Protein 4V2A (pdb70)

Nearest PDB structures (foldseek):
  4v2a-assembly1_A  TM=1.004E+00  e=6.389E-50  Homo sapiens
  7za1-assembly1_F  TM=8.774E-01  e=2.361E-34  Rattus norvegicus
  6ool-assembly1_A  TM=8.168E-01  e=3.160E-31  Mus musculus
  8edi-assembly1_B  TM=8.646E-01  e=3.063E-20  Caenorhabditis elegans
  4v2b-assembly2_B  TM=9.878E-01  e=5.218E-14  Homo sapiens

Structure (mmCIF, N/CA/C/O backbone):
data_4V2A
#
_entry.id   4V2A
#
_cell.length_a   25.830
_cell.length_b   87.770
_cell.length_c   133.820
_cell.angle_alpha   90.00
_cell.angle_beta   90.00
_cell.angle_gamma   90.00
#
_symmetry.space_group_name_H-M   'P 21 21 21'
#
loop_
_entity.id
_entity.type
_entity.pdbx_description
1 polymer 'NETRIN RECEPTOR UNC5A'
2 non-polymer 2-acetamido-2-deoxy-beta-D-glucopyranose
3 water water
#
loop_
_atom_site.group_PDB
_atom_site.id
_atom_site.type_symbol
_atom_site.label_atom_id
_atom_site.label_alt_id
_atom_site.label_comp_id
_atom_site.label_asym_id
_atom_site.label_entity_id
_atom_site.label_seq_id
_atom_site.pdbx_PDB_ins_code
_atom_site.Cartn_x
_atom_site.Cartn_y
_atom_site.Cartn_z
_atom_site.occupancy
_atom_site.B_iso_or_equiv
_atom_site.auth_seq_id
_atom_site.auth_comp_id
_atom_site.auth_asym_id
_atom_site.auth_atom_id
_atom_site.pdbx_PDB_model_num
ATOM 1 N N . LEU A 1 43 ? -8.014 -13.025 -60.064 1.00 113.41 43 LEU A N 1
ATOM 2 C CA . LEU A 1 43 ? -7.665 -12.583 -58.716 1.00 110.79 43 LEU A CA 1
ATOM 3 C C . LEU A 1 43 ? -6.526 -13.422 -58.113 1.00 111.91 43 LEU A C 1
ATOM 4 O O . LEU A 1 43 ? -6.548 -14.649 -58.245 1.00 112.06 43 LEU A O 1
ATOM 9 N N . PRO A 1 44 ? -5.523 -12.791 -57.452 1.00 105.72 44 PRO A N 1
ATOM 10 C CA . PRO A 1 44 ? -4.412 -13.574 -56.882 1.00 103.32 44 PRO A CA 1
ATOM 11 C C . PRO A 1 44 ? -4.771 -14.323 -55.603 1.00 106.16 44 PRO A C 1
ATOM 12 O O . PRO A 1 44 ? -5.576 -13.841 -54.804 1.00 105.88 44 PRO A O 1
ATOM 16 N N . HIS A 1 45 ? -4.154 -15.503 -55.412 1.00 101.86 45 HIS A N 1
ATOM 17 C CA . HIS A 1 45 ? -4.346 -16.363 -54.243 1.00 100.88 45 HIS A CA 1
ATOM 18 C C . HIS A 1 45 ? -3.015 -16.536 -53.506 1.00 101.91 45 HIS A C 1
ATOM 19 O O . HIS A 1 45 ? -2.003 -16.863 -54.133 1.00 101.03 45 HIS A O 1
ATOM 26 N N . PHE A 1 46 ? -3.018 -16.302 -52.181 1.00 96.71 46 PHE A N 1
ATOM 27 C CA . PHE A 1 46 ? -1.823 -16.407 -51.343 1.00 94.17 46 PHE A CA 1
ATOM 28 C C . PHE A 1 46 ? -1.433 -17.849 -51.028 1.00 97.59 46 PHE A C 1
ATOM 29 O O . PHE A 1 46 ? -2.274 -18.635 -50.584 1.00 97.96 46 PHE A O 1
ATOM 37 N N . LEU A 1 47 ? -0.149 -18.185 -51.253 1.00 93.11 47 LEU A N 1
ATOM 38 C CA . LEU A 1 47 ? 0.419 -19.505 -50.969 1.00 92.73 47 LEU A CA 1
ATOM 39 C C . LEU A 1 47 ? 0.968 -19.503 -49.540 1.00 94.51 47 LEU A C 1
ATOM 40 O O . LEU A 1 47 ? 0.601 -20.366 -48.740 1.00 94.11 47 LEU A O 1
ATOM 45 N N . VAL A 1 48 ? 1.838 -18.518 -49.225 1.00 89.41 48 VAL A N 1
ATOM 46 C CA . VAL A 1 48 ? 2.451 -18.327 -47.909 1.00 87.42 48 VAL A CA 1
ATOM 47 C C . VAL A 1 48 ? 1.989 -16.964 -47.372 1.00 90.35 48 VAL A C 1
ATOM 48 O O . VAL A 1 48 ? 2.259 -15.931 -47.990 1.00 89.91 48 VAL A O 1
ATOM 52 N N . GLU A 1 49 ? 1.267 -16.976 -46.240 1.00 86.32 49 GLU A N 1
ATOM 53 C CA . GLU A 1 49 ? 0.744 -15.772 -45.590 1.00 85.61 49 GLU A CA 1
ATOM 54 C C . GLU A 1 49 ? 1.627 -15.354 -44.404 1.00 87.49 49 GLU A C 1
ATOM 55 O O . GLU A 1 49 ? 2.152 -16.237 -43.718 1.00 86.32 49 GLU A O 1
ATOM 61 N N . PRO A 1 50 ? 1.801 -14.033 -44.128 1.00 83.38 50 PRO A N 1
ATOM 62 C CA . PRO A 1 50 ? 2.644 -13.633 -42.985 1.00 81.77 50 PRO A CA 1
ATOM 63 C C . PRO A 1 50 ? 2.044 -14.023 -41.633 1.00 84.81 50 PRO A C 1
ATOM 64 O O . PRO A 1 50 ? 0.869 -13.757 -41.371 1.00 84.98 50 PRO A O 1
ATOM 68 N N . GLU A 1 51 ? 2.850 -14.700 -40.799 1.00 80.22 51 GLU A N 1
ATOM 69 C CA . GLU A 1 51 ? 2.455 -15.192 -39.475 1.00 79.44 51 GLU A CA 1
ATOM 70 C C . GLU A 1 51 ? 2.880 -14.241 -38.352 1.00 82.14 51 GLU A C 1
ATOM 71 O O . GLU A 1 51 ? 3.750 -13.392 -38.560 1.00 81.41 51 GLU A O 1
ATOM 77 N N . ASP A 1 52 ? 2.263 -14.394 -37.160 1.00 78.25 52 ASP A N 1
ATOM 78 C CA . ASP A 1 52 ? 2.559 -13.590 -35.972 1.00 77.42 52 ASP A CA 1
ATOM 79 C C . ASP A 1 52 ? 3.932 -13.970 -35.413 1.00 80.13 52 ASP A C 1
ATOM 80 O O . ASP A 1 52 ? 4.140 -15.113 -34.996 1.00 79.31 52 ASP A O 1
ATOM 85 N N . VAL A 1 53 ? 4.875 -13.015 -35.448 1.00 76.38 53 VAL A N 1
ATOM 86 C CA . VAL A 1 53 ? 6.260 -13.196 -34.998 1.00 75.58 53 VAL A CA 1
ATOM 87 C C . VAL A 1 53 ? 6.610 -12.370 -33.757 1.00 78.99 53 VAL A C 1
ATOM 88 O O . VAL A 1 53 ? 6.046 -11.293 -33.552 1.00 78.87 53 VAL A O 1
ATOM 92 N N . TYR A 1 54 ? 7.543 -12.885 -32.931 1.00 75.13 54 TYR A N 1
ATOM 93 C CA . TYR A 1 54 ? 7.993 -12.247 -31.691 1.00 74.90 54 TYR A CA 1
ATOM 94 C C . TYR A 1 54 ? 9.478 -11.880 -31.729 1.00 79.28 54 TYR A C 1
ATOM 95 O O . TYR A 1 54 ? 10.273 -12.591 -32.347 1.00 78.83 54 TYR A O 1
ATOM 104 N N . ILE A 1 55 ? 9.847 -10.774 -31.053 1.00 76.52 55 ILE A N 1
ATOM 105 C CA . ILE A 1 55 ? 11.225 -10.273 -30.985 1.00 77.03 55 ILE A CA 1
ATOM 106 C C . ILE A 1 55 ? 12.000 -10.915 -29.821 1.00 81.28 55 ILE A C 1
ATOM 107 O O . ILE A 1 55 ? 11.723 -10.624 -28.654 1.00 80.89 55 ILE A O 1
ATOM 112 N N . VAL A 1 56 ? 12.953 -11.785 -30.096 1.00 78.27 56 VAL A N 1
ATOM 113 C CA . VAL A 1 56 ? 13.672 -12.377 -28.985 1.00 78.35 56 VAL A CA 1
ATOM 114 C C . VAL A 1 56 ? 14.966 -11.614 -28.812 1.00 83.66 56 VAL A C 1
ATOM 115 O O . VAL A 1 56 ? 15.749 -11.488 -29.749 1.00 83.87 56 VAL A O 1
ATOM 119 N N . LYS A 1 57 ? 15.184 -11.094 -27.610 1.00 80.89 57 LYS A N 1
ATOM 120 C CA . LYS A 1 57 ? 16.280 -10.172 -27.394 1.00 82.08 57 LYS A CA 1
ATOM 121 C C . LYS A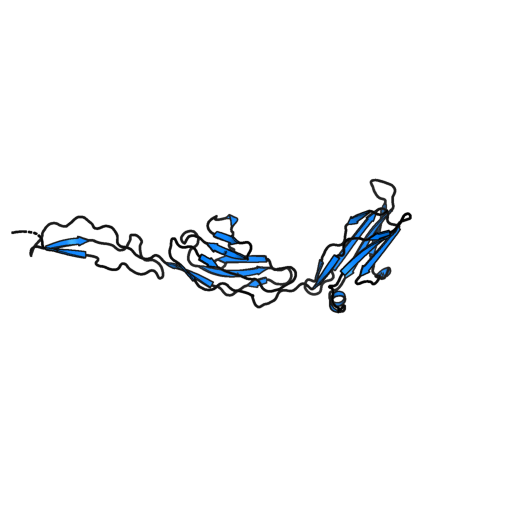 1 57 ? 16.011 -8.993 -28.316 1.00 86.25 57 LYS A C 1
ATOM 122 O O . LYS A 1 57 ? 14.920 -8.430 -28.305 1.00 85.26 57 LYS A O 1
ATOM 128 N N . ASN A 1 58 ? 16.999 -8.627 -29.119 1.00 83.84 58 ASN A N 1
ATOM 129 C CA . ASN A 1 58 ? 16.817 -7.594 -30.122 1.00 84.06 58 ASN A CA 1
ATOM 130 C C . ASN A 1 58 ? 17.302 -8.132 -31.454 1.00 87.69 58 ASN A C 1
ATOM 131 O O . ASN A 1 58 ? 18.331 -7.719 -31.972 1.00 88.46 58 ASN A O 1
ATOM 136 N N . LYS A 1 59 ? 16.533 -9.068 -31.994 1.00 82.83 59 LYS A N 1
ATOM 137 C CA . LYS A 1 59 ? 16.859 -9.728 -33.244 1.00 82.66 59 LYS A CA 1
ATOM 138 C C . LYS A 1 59 ? 15.719 -9.538 -34.233 1.00 85.31 59 LYS A C 1
ATOM 139 O O . LYS A 1 59 ? 14.552 -9.637 -33.874 1.00 84.11 59 LYS A O 1
ATOM 145 N N . PRO A 1 60 ? 16.066 -9.265 -35.482 1.00 81.90 60 PRO A N 1
ATOM 146 C CA . PRO A 1 60 ? 15.076 -8.975 -36.517 1.00 81.12 60 PRO A CA 1
ATOM 147 C C . PRO A 1 60 ? 14.194 -10.167 -36.864 1.00 83.45 60 PRO A C 1
ATOM 148 O O . PRO A 1 60 ? 14.615 -11.309 -36.744 1.00 82.97 60 PRO A O 1
ATOM 152 N N . VAL A 1 61 ? 12.963 -9.879 -37.269 1.00 79.12 61 VAL A N 1
ATOM 153 C CA . VAL A 1 61 ? 12.009 -10.903 -37.717 1.00 78.12 61 VAL A CA 1
ATOM 154 C C . VAL A 1 61 ? 11.755 -10.855 -39.226 1.00 81.68 61 VAL A C 1
ATOM 155 O O . VAL A 1 61 ? 11.709 -9.771 -39.809 1.00 81.66 61 VAL A O 1
ATOM 159 N N . LEU A 1 62 ? 11.576 -12.033 -39.847 1.00 77.78 62 LEU A N 1
ATOM 160 C CA . LEU A 1 62 ? 11.319 -12.169 -41.280 1.00 77.93 62 LEU A CA 1
ATOM 161 C C . LEU A 1 62 ? 9.854 -12.543 -41.536 1.00 81.21 62 LEU A C 1
ATOM 162 O O . LEU A 1 62 ? 9.340 -13.480 -40.919 1.00 80.40 62 LEU A O 1
ATOM 167 N N . LEU A 1 63 ? 9.189 -11.801 -42.442 1.00 77.86 63 LEU A N 1
ATOM 168 C CA . LEU A 1 63 ? 7.790 -12.024 -42.815 1.00 77.75 63 LEU A CA 1
ATOM 169 C C . LEU A 1 63 ? 7.698 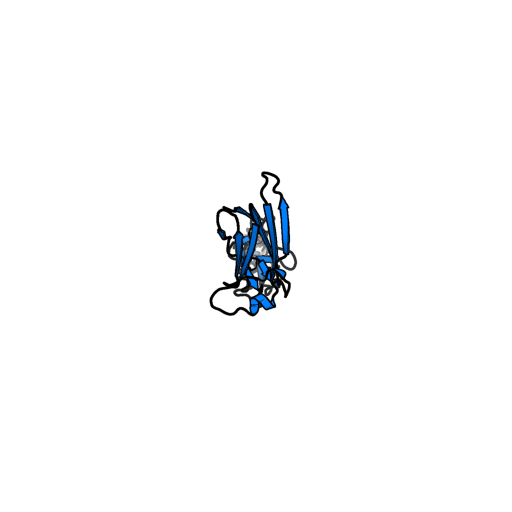-12.445 -44.285 1.00 81.81 63 LEU A C 1
ATOM 170 O O . LEU A 1 63 ? 7.838 -11.610 -45.182 1.00 81.89 63 LEU A O 1
ATOM 175 N N . VAL A 1 64 ? 7.490 -13.751 -44.522 1.00 78.20 64 VAL A N 1
ATOM 176 C CA . VAL A 1 64 ? 7.402 -14.340 -45.863 1.00 78.74 64 VAL A CA 1
ATOM 177 C C . VAL A 1 64 ? 5.984 -14.181 -46.434 1.00 82.70 64 VAL A C 1
ATOM 178 O O . VAL A 1 64 ? 5.004 -14.485 -45.751 1.00 82.12 64 VAL A O 1
ATOM 182 N N . CYS A 1 65 ? 5.892 -13.699 -47.688 1.00 79.76 65 CYS A N 1
ATOM 183 C CA . CYS A 1 65 ? 4.640 -13.492 -48.415 1.00 80.43 65 CYS A CA 1
ATOM 184 C C . CYS A 1 65 ? 4.772 -14.020 -49.847 1.00 85.14 65 CYS A C 1
ATOM 185 O O . CYS A 1 65 ? 5.690 -13.621 -50.566 1.00 84.79 65 CYS A O 1
ATOM 188 N N . LYS A 1 66 ? 3.858 -14.921 -50.253 1.00 82.51 66 LYS A N 1
ATOM 189 C CA . LYS A 1 66 ? 3.847 -15.529 -51.587 1.00 83.59 66 LYS A CA 1
ATOM 190 C C . LYS A 1 66 ? 2.426 -15.559 -52.158 1.00 88.56 66 LYS A C 1
ATOM 191 O O . LYS A 1 66 ? 1.489 -15.917 -51.443 1.00 88.20 66 LYS A O 1
ATOM 197 N N . ALA A 1 67 ? 2.271 -15.175 -53.443 1.00 86.21 67 ALA A N 1
ATOM 198 C CA . ALA A 1 67 ? 0.980 -15.138 -54.141 1.00 87.72 67 ALA A CA 1
ATOM 199 C C . ALA A 1 67 ? 1.099 -15.512 -55.623 1.00 93.00 67 ALA A C 1
ATOM 200 O O . ALA A 1 67 ? 2.117 -15.216 -56.252 1.00 92.20 67 ALA A O 1
ATOM 202 N N . VAL A 1 68 ? 0.046 -16.152 -56.176 1.00 91.39 68 VAL A N 1
ATOM 203 C CA . VAL A 1 68 ? -0.015 -16.581 -57.579 1.00 93.08 68 VAL A CA 1
ATOM 204 C C . VAL A 1 68 ? -1.423 -16.362 -58.205 1.00 99.00 68 VAL A C 1
ATOM 205 O O . VAL A 1 68 ? -2.405 -16.887 -57.674 1.00 99.34 68 VAL A O 1
ATOM 209 N N . PRO A 1 69 ? -1.561 -15.583 -59.310 1.00 96.62 69 PRO A N 1
ATOM 210 C CA . PRO A 1 69 ? -0.516 -14.868 -60.064 1.00 95.77 69 PRO A CA 1
ATOM 211 C C . PRO A 1 69 ? -0.185 -13.482 -59.508 1.00 97.77 69 PRO A C 1
ATOM 212 O O . PRO A 1 69 ? -1.087 -12.736 -59.123 1.00 97.66 69 PRO A O 1
ATOM 216 N N . ALA A 1 70 ? 1.115 -13.139 -59.466 1.00 92.63 70 ALA A N 1
ATOM 217 C CA . ALA A 1 70 ? 1.576 -11.849 -58.950 1.00 90.91 70 ALA A CA 1
ATOM 218 C C . ALA A 1 70 ? 2.567 -11.151 -59.881 1.00 94.42 70 ALA A C 1
ATOM 219 O O . ALA A 1 70 ? 3.557 -11.754 -60.302 1.00 93.79 70 ALA A O 1
ATOM 221 N N . THR A 1 71 ? 2.283 -9.877 -60.202 1.00 91.09 71 THR A N 1
ATOM 222 C CA . THR A 1 71 ? 3.120 -9.022 -61.052 1.00 90.87 71 THR A CA 1
ATOM 223 C C . THR A 1 71 ? 3.888 -8.019 -60.187 1.00 92.81 71 THR A C 1
ATOM 224 O O . THR A 1 71 ? 5.044 -7.711 -60.481 1.00 91.83 71 THR A O 1
ATOM 228 N N . GLN A 1 72 ? 3.236 -7.519 -59.118 1.00 88.54 72 GLN A N 1
ATOM 229 C CA . GLN A 1 72 ? 3.791 -6.575 -58.146 1.00 86.93 72 GLN A CA 1
ATOM 230 C C . GLN A 1 72 ? 3.347 -6.960 -56.734 1.00 89.21 72 GLN A C 1
ATOM 231 O O . GLN A 1 72 ? 2.173 -7.273 -56.523 1.00 89.40 72 GLN A O 1
ATOM 237 N N . ILE A 1 73 ? 4.286 -6.953 -55.775 1.00 83.95 73 ILE A N 1
ATOM 238 C CA . ILE A 1 73 ? 4.007 -7.300 -54.380 1.00 82.63 73 ILE A CA 1
ATOM 239 C C . ILE A 1 73 ? 4.646 -6.307 -53.397 1.00 84.99 73 ILE A C 1
ATOM 240 O O . ILE A 1 73 ? 5.835 -6.003 -53.510 1.00 84.01 73 ILE A O 1
ATOM 245 N N . PHE A 1 74 ? 3.833 -5.770 -52.469 1.00 81.21 74 PHE A N 1
ATOM 246 C CA . PHE A 1 74 ? 4.272 -4.789 -51.476 1.00 80.28 74 PHE A CA 1
ATOM 247 C C . PHE A 1 74 ? 3.689 -5.047 -50.088 1.00 82.96 74 PHE A C 1
ATOM 248 O O . PHE A 1 74 ? 2.571 -5.553 -49.967 1.00 82.95 74 PHE A O 1
ATOM 256 N N . PHE A 1 75 ? 4.451 -4.674 -49.043 1.00 78.24 75 PHE A N 1
ATOM 257 C CA . PHE A 1 75 ? 4.053 -4.798 -47.641 1.00 77.25 75 PHE A CA 1
ATOM 258 C C . PHE A 1 75 ? 3.548 -3.455 -47.116 1.00 81.70 75 PHE A C 1
ATOM 259 O O . PHE A 1 75 ? 4.108 -2.409 -47.454 1.00 81.70 75 PHE A O 1
ATOM 267 N N . LYS A 1 76 ? 2.490 -3.490 -46.291 1.00 78.50 76 LYS A N 1
ATOM 268 C CA . LYS A 1 76 ? 1.886 -2.306 -45.683 1.00 79.25 76 LYS A CA 1
ATOM 269 C C . LYS A 1 76 ? 1.946 -2.441 -44.157 1.00 82.41 76 LYS A C 1
ATOM 270 O O . LYS A 1 76 ? 1.201 -3.233 -43.573 1.00 81.62 76 LYS A O 1
ATOM 276 N N . CYS A 1 77 ? 2.865 -1.693 -43.524 1.00 78.93 77 CYS A N 1
ATOM 277 C CA . CYS A 1 77 ? 3.064 -1.717 -42.077 1.00 78.26 77 CYS A CA 1
ATOM 278 C C . CYS A 1 77 ? 2.517 -0.462 -41.401 1.00 82.99 77 CYS A C 1
ATOM 279 O O . CYS A 1 77 ? 2.985 0.646 -41.680 1.00 83.29 77 CYS A O 1
ATOM 282 N N . ASN A 1 78 ? 1.513 -0.652 -40.515 1.00 79.70 78 ASN A N 1
ATOM 283 C CA . ASN A 1 78 ? 0.819 0.386 -39.737 1.00 80.85 78 ASN A CA 1
ATOM 284 C C . ASN A 1 78 ? 0.225 1.523 -40.596 1.00 86.44 78 ASN A C 1
ATOM 285 O O . ASN A 1 78 ? 0.357 2.704 -40.262 1.00 87.17 78 ASN A O 1
ATOM 290 N N . GLY A 1 79 ? -0.425 1.135 -41.692 1.00 83.35 79 GLY A N 1
ATOM 291 C CA . GLY A 1 79 ? -1.060 2.049 -42.636 1.00 85.00 79 GLY A CA 1
ATOM 292 C C . GLY A 1 79 ? -0.101 2.791 -43.548 1.00 88.66 79 GLY A C 1
ATOM 293 O O . GLY A 1 79 ? -0.484 3.795 -44.154 1.00 89.98 79 GLY A O 1
ATOM 294 N N . GLU A 1 80 ? 1.151 2.302 -43.655 1.00 83.28 80 GLU A N 1
ATOM 295 C CA . GLU A 1 80 ? 2.196 2.899 -44.490 1.00 83.01 80 GLU A CA 1
ATOM 296 C C . GLU A 1 80 ? 2.928 1.849 -45.321 1.00 85.13 80 GLU A C 1
ATOM 297 O O . GLU A 1 80 ? 3.240 0.768 -44.816 1.00 83.14 80 GLU A O 1
ATOM 303 N N . TRP A 1 81 ? 3.203 2.175 -46.596 1.00 82.21 81 TRP A N 1
ATOM 304 C CA . TRP A 1 81 ? 3.896 1.290 -47.532 1.00 81.05 81 TRP A CA 1
ATOM 305 C C . TRP A 1 81 ? 5.395 1.222 -47.252 1.00 84.18 81 TRP A C 1
ATOM 306 O O . TRP A 1 81 ? 6.013 2.241 -46.935 1.00 84.27 81 TRP A O 1
ATOM 317 N N . VAL A 1 82 ? 5.973 0.016 -47.380 1.00 79.83 82 VAL A N 1
ATOM 318 C CA . VAL A 1 82 ? 7.402 -0.246 -47.178 1.00 79.03 82 VAL A CA 1
ATOM 319 C C . VAL A 1 82 ? 8.123 -0.024 -48.522 1.00 84.03 82 VAL A C 1
ATOM 320 O O . VAL A 1 82 ? 7.574 -0.366 -49.572 1.00 83.88 82 VAL A O 1
ATOM 324 N N . ARG A 1 83 ? 9.333 0.576 -48.482 1.00 81.41 83 ARG A N 1
ATOM 325 C CA . ARG A 1 83 ? 10.159 0.877 -49.660 1.00 82.09 83 ARG A CA 1
ATOM 326 C C . ARG A 1 83 ? 10.560 -0.381 -50.438 1.00 85.74 83 ARG A C 1
ATOM 327 O O . ARG A 1 83 ? 10.773 -1.435 -49.835 1.00 84.29 83 ARG A O 1
ATOM 335 N N . GLN A 1 84 ? 10.650 -0.256 -51.778 1.00 83.42 84 GLN A N 1
ATOM 336 C CA . GLN A 1 84 ? 10.989 -1.331 -52.720 1.00 83.29 84 GLN A CA 1
ATOM 337 C C . GLN A 1 84 ? 12.362 -1.972 -52.468 1.00 87.24 84 GLN A C 1
ATOM 338 O O . GLN A 1 84 ? 12.501 -3.184 -52.646 1.00 86.33 84 GLN A O 1
ATOM 344 N N . VAL A 1 85 ? 13.366 -1.164 -52.067 1.00 84.62 85 VAL A N 1
ATOM 345 C CA . VAL A 1 85 ? 14.738 -1.624 -51.797 1.00 84.60 85 VAL A CA 1
ATOM 346 C C . VAL A 1 85 ? 14.791 -2.559 -50.574 1.00 87.92 85 VAL A C 1
ATOM 347 O O . VAL A 1 85 ? 15.575 -3.512 -50.570 1.00 87.33 85 VAL A O 1
ATOM 351 N N . ASP A 1 86 ? 13.937 -2.302 -49.560 1.00 84.34 86 ASP A N 1
ATOM 352 C CA . ASP A 1 86 ? 13.837 -3.113 -48.341 1.00 83.41 86 ASP A CA 1
ATOM 353 C C . ASP A 1 86 ? 13.236 -4.498 -48.616 1.00 87.11 86 ASP A C 1
ATOM 354 O O . ASP A 1 86 ? 13.544 -5.451 -47.897 1.00 86.06 86 ASP A O 1
ATOM 359 N N . HIS A 1 87 ? 12.388 -4.604 -49.661 1.00 84.45 87 HIS A N 1
ATOM 360 C CA . HIS A 1 87 ? 11.738 -5.844 -50.087 1.00 84.21 87 HIS A CA 1
ATOM 361 C C . HIS A 1 87 ? 12.736 -6.788 -50.761 1.00 89.11 87 HIS A C 1
ATOM 362 O O . HIS A 1 87 ? 13.525 -6.352 -51.604 1.00 89.37 87 HIS A O 1
ATOM 369 N N . VAL A 1 88 ? 12.688 -8.082 -50.397 1.00 85.93 88 VAL A N 1
ATOM 370 C CA . VAL A 1 88 ? 13.549 -9.121 -50.972 1.00 86.56 88 VAL A CA 1
ATOM 371 C C . VAL A 1 88 ? 12.661 -10.011 -51.861 1.00 91.56 88 VAL A C 1
ATOM 372 O O . VAL A 1 88 ? 12.033 -10.956 -51.375 1.00 90.78 88 VAL A O 1
ATOM 376 N N . ILE A 1 89 ? 12.579 -9.661 -53.157 1.00 89.55 89 ILE A N 1
ATOM 377 C CA . ILE A 1 89 ? 11.751 -10.352 -54.153 1.00 90.36 89 ILE A CA 1
ATOM 378 C C . ILE A 1 89 ? 12.376 -11.631 -54.719 1.00 95.64 89 ILE A C 1
ATOM 379 O O . ILE A 1 89 ? 13.599 -11.729 -54.828 1.00 95.54 89 ILE A O 1
ATOM 384 N N . GLU A 1 90 ? 11.517 -12.606 -55.078 1.00 93.24 90 GLU A N 1
ATOM 385 C CA . GLU A 1 90 ? 11.887 -13.894 -55.670 1.00 94.31 90 GLU A CA 1
ATOM 386 C C . GLU A 1 90 ? 10.869 -14.248 -56.762 1.00 99.78 90 GLU A C 1
ATOM 387 O O . GLU A 1 90 ? 9.739 -14.637 -56.453 1.00 99.21 90 GLU A O 1
ATOM 393 N N . ARG A 1 91 ? 11.262 -14.071 -58.036 1.00 98.02 91 ARG A N 1
ATOM 394 C CA . ARG A 1 91 ? 10.403 -14.337 -59.194 1.00 99.39 91 ARG A CA 1
ATOM 395 C C . ARG A 1 91 ? 10.674 -15.712 -59.801 1.00 105.01 91 ARG A C 1
ATOM 396 O O . ARG A 1 91 ? 11.827 -16.046 -60.086 1.00 105.09 91 ARG A O 1
ATOM 404 N N . SER A 1 92 ? 9.605 -16.511 -59.983 1.00 102.69 92 SER A N 1
ATOM 405 C CA . SER A 1 92 ? 9.661 -17.864 -60.547 1.00 104.28 92 SER A CA 1
ATOM 406 C C . SER A 1 92 ? 8.345 -18.241 -61.243 1.00 109.73 92 SER A C 1
ATOM 407 O O . SER A 1 92 ? 7.292 -17.694 -60.908 1.00 108.79 92 SER A O 1
ATOM 410 N N . THR A 1 93 ? 8.414 -19.178 -62.208 1.00 108.40 93 THR A N 1
ATOM 411 C CA . THR A 1 93 ? 7.255 -19.665 -62.963 1.00 110.08 93 THR A CA 1
ATOM 412 C C . THR A 1 93 ? 6.583 -20.817 -62.199 1.00 114.34 93 THR A C 1
ATOM 413 O O . THR A 1 93 ? 7.274 -21.719 -61.718 1.00 113.88 93 THR A O 1
ATOM 417 N N . ASP A 1 94 ? 5.240 -20.774 -62.088 1.00 111.42 94 ASP A N 1
ATOM 418 C CA . ASP A 1 94 ? 4.434 -21.781 -61.390 1.00 111.78 94 ASP A CA 1
ATOM 419 C C . ASP A 1 94 ? 4.429 -23.124 -62.129 1.00 118.16 94 ASP A C 1
ATOM 420 O O . ASP A 1 94 ? 4.354 -23.154 -63.359 1.00 119.57 94 ASP A O 1
ATOM 425 N N . GLY A 1 95 ? 4.515 -24.209 -61.361 1.00 114.87 95 GLY A N 1
ATOM 426 C CA . GLY A 1 95 ? 4.548 -25.577 -61.868 1.00 117.10 95 GLY A CA 1
ATOM 427 C C . GLY A 1 95 ? 3.251 -26.084 -62.467 1.00 123.33 95 GLY A C 1
ATOM 428 O O . GLY A 1 95 ? 3.280 -26.815 -63.462 1.00 125.37 95 GLY A O 1
ATOM 429 N N . SER A 1 96 ? 2.105 -25.718 -61.858 1.00 119.34 96 SER A N 1
ATOM 430 C CA . SER A 1 96 ? 0.771 -26.138 -62.301 1.00 121.49 96 SER A CA 1
ATOM 431 C C . SER A 1 96 ? 0.345 -25.480 -63.620 1.00 126.86 96 SER A C 1
ATOM 432 O O . SER A 1 96 ? -0.069 -26.186 -64.542 1.00 129.25 96 SER A O 1
ATOM 435 N N . ASN A 1 97 ? 0.446 -24.137 -63.707 1.00 121.67 97 ASN A N 1
ATOM 436 C CA . ASN A 1 97 ? 0.079 -23.354 -64.892 1.00 122.71 97 ASN A CA 1
ATOM 437 C C . ASN A 1 97 ? 1.088 -22.233 -65.170 1.00 124.36 97 ASN A C 1
ATOM 438 O O . ASN A 1 97 ? 1.802 -21.807 -64.260 1.00 121.33 97 ASN A O 1
ATOM 443 N N . GLY A 1 98 ? 1.123 -21.765 -66.419 1.00 122.13 98 GLY A N 1
ATOM 444 C CA . GLY A 1 98 ? 2.013 -20.697 -66.863 1.00 120.54 98 GLY A CA 1
ATOM 445 C C . GLY A 1 98 ? 1.619 -19.330 -66.342 1.00 122.19 98 GLY A C 1
ATOM 446 O O . GLY A 1 98 ? 1.122 -18.495 -67.103 1.00 122.57 98 GLY A O 1
ATOM 447 N N . LEU A 1 99 ? 1.838 -19.100 -65.033 1.00 116.10 99 LEU A N 1
ATOM 448 C CA . LEU A 1 99 ? 1.518 -17.848 -64.339 1.00 114.00 99 LEU A CA 1
ATOM 449 C C . LEU A 1 99 ? 2.719 -17.358 -63.507 1.00 114.80 99 LEU A C 1
ATOM 450 O O . LEU A 1 99 ? 3.401 -18.189 -62.900 1.00 113.63 99 LEU A O 1
ATOM 455 N N . PRO A 1 100 ? 2.999 -16.031 -63.450 1.00 109.75 100 PRO A N 1
ATOM 456 C CA . PRO A 1 100 ? 4.150 -15.567 -62.654 1.00 107.20 100 PRO A CA 1
ATOM 457 C C . PRO A 1 100 ? 3.896 -15.587 -61.146 1.00 108.79 100 PRO A C 1
ATOM 458 O O . PRO A 1 100 ? 2.855 -15.115 -60.684 1.00 108.23 100 PRO A O 1
ATOM 462 N N . THR A 1 101 ? 4.849 -16.157 -60.387 1.00 103.79 101 THR A N 1
ATOM 463 C CA . THR A 1 101 ? 4.778 -16.272 -58.927 1.00 101.80 101 THR A CA 1
ATOM 464 C C . THR A 1 101 ? 5.862 -15.405 -58.278 1.00 103.24 101 THR A C 1
ATOM 465 O O . THR A 1 101 ? 7.014 -15.423 -58.722 1.00 102.85 101 THR A O 1
ATOM 469 N N . MET A 1 102 ? 5.488 -14.649 -57.229 1.00 97.91 102 MET A N 1
ATOM 470 C CA . MET A 1 102 ? 6.403 -13.767 -56.504 1.00 95.90 102 MET A CA 1
ATOM 471 C C . MET A 1 102 ? 6.442 -14.074 -55.010 1.00 97.64 102 MET A C 1
ATOM 472 O O . MET A 1 102 ? 5.392 -14.179 -54.372 1.00 97.06 102 MET A O 1
ATOM 477 N N . GLU A 1 103 ? 7.660 -14.214 -54.459 1.00 92.82 103 GLU A N 1
ATOM 478 C CA . GLU A 1 103 ? 7.898 -14.478 -53.040 1.00 91.12 103 GLU A CA 1
ATOM 479 C C . GLU A 1 103 ? 8.679 -13.301 -52.449 1.00 93.18 103 GLU A C 1
ATOM 480 O O . GLU A 1 103 ? 9.785 -13.003 -52.907 1.00 92.92 103 GLU A O 1
ATOM 486 N N . VAL A 1 104 ? 8.087 -12.616 -51.457 1.00 88.30 104 VAL A N 1
ATOM 487 C CA . VAL A 1 104 ? 8.700 -11.451 -50.819 1.00 87.07 104 VAL A CA 1
ATOM 488 C C . VAL A 1 104 ? 8.899 -11.615 -49.299 1.00 89.03 104 VAL A C 1
ATOM 489 O O . VAL A 1 104 ? 8.062 -12.221 -48.626 1.00 88.20 104 VAL A O 1
ATOM 493 N N . ARG A 1 105 ? 10.029 -11.100 -48.780 1.00 84.66 105 ARG A N 1
ATOM 494 C CA . ARG A 1 105 ? 10.388 -11.160 -47.361 1.00 83.34 105 ARG A CA 1
ATOM 495 C C . ARG A 1 105 ? 11.026 -9.862 -46.861 1.00 86.37 105 ARG A C 1
ATOM 496 O O . ARG A 1 105 ? 11.943 -9.340 -47.498 1.00 86.43 105 ARG A O 1
ATOM 504 N N . ILE A 1 106 ? 10.517 -9.335 -45.733 1.00 81.92 106 ILE A N 1
ATOM 505 C CA . ILE A 1 106 ? 11.002 -8.094 -45.114 1.00 81.53 106 ILE A CA 1
ATOM 506 C C . ILE A 1 106 ? 11.506 -8.306 -43.686 1.00 84.45 106 ILE A C 1
ATOM 507 O O . ILE A 1 106 ? 10.904 -9.067 -42.925 1.00 83.32 106 ILE A O 1
ATOM 512 N N . ASN A 1 107 ? 12.610 -7.626 -43.329 1.00 81.20 107 ASN A N 1
ATOM 513 C CA . ASN A 1 107 ? 13.215 -7.706 -42.000 1.00 80.62 107 ASN A CA 1
ATOM 514 C C . ASN A 1 107 ? 12.772 -6.539 -41.119 1.00 84.38 107 ASN A C 1
ATOM 515 O O . ASN A 1 107 ? 12.978 -5.377 -41.479 1.00 84.66 107 ASN A O 1
ATOM 520 N N . VAL A 1 108 ? 12.133 -6.857 -39.979 1.00 80.28 108 VAL A N 1
ATOM 521 C CA . VAL A 1 108 ? 11.634 -5.869 -39.018 1.00 80.26 108 VAL A CA 1
ATOM 522 C C . VAL A 1 108 ? 12.422 -5.997 -37.703 1.00 83.91 108 VAL A C 1
ATOM 523 O O . VAL A 1 108 ? 12.269 -6.985 -36.981 1.00 82.67 108 VAL A O 1
ATOM 527 N N . SER A 1 109 ? 13.282 -5.003 -37.419 1.00 81.42 109 SER A N 1
ATOM 528 C CA . SER A 1 109 ? 14.127 -4.954 -36.222 1.00 81.57 109 SER A CA 1
ATOM 529 C C . SER A 1 109 ? 13.342 -4.542 -34.970 1.00 85.33 109 SER A C 1
ATOM 530 O O . SER A 1 109 ? 12.205 -4.076 -35.086 1.00 84.81 109 SER A O 1
ATOM 533 N N . ARG A 1 110 ? 13.955 -4.721 -33.774 1.00 82.06 110 ARG A N 1
ATOM 534 C CA . ARG A 1 110 ? 13.374 -4.371 -32.472 1.00 81.97 110 ARG A CA 1
ATOM 535 C C . ARG A 1 110 ? 13.044 -2.878 -32.401 1.00 86.99 110 ARG A C 1
ATOM 536 O O . ARG A 1 110 ? 11.939 -2.523 -31.989 1.00 86.43 110 ARG A O 1
ATOM 544 N N . GLN A 1 111 ? 13.994 -2.018 -32.830 1.00 84.89 111 GLN A N 1
ATOM 545 C CA . GLN A 1 111 ? 13.865 -0.557 -32.848 1.00 86.20 111 GLN A CA 1
ATOM 546 C C . GLN A 1 111 ? 12.704 -0.046 -33.711 1.00 90.16 111 GLN A C 1
ATOM 547 O O . GLN A 1 111 ? 12.117 0.980 -33.376 1.00 90.70 111 GLN A O 1
ATOM 553 N N . GLN A 1 112 ? 12.366 -0.770 -34.797 1.00 85.97 112 GLN A N 1
ATOM 554 C CA . GLN A 1 112 ? 11.271 -0.429 -35.713 1.00 85.91 112 GLN A CA 1
ATOM 555 C C . GLN A 1 112 ? 9.898 -0.637 -35.060 1.00 89.48 112 GLN A C 1
ATOM 556 O O . GLN A 1 112 ? 8.972 0.129 -35.332 1.00 89.88 112 GLN A O 1
ATOM 562 N N . VAL A 1 113 ? 9.775 -1.671 -34.202 1.00 85.03 113 VAL A N 1
ATOM 563 C CA . VAL A 1 113 ? 8.540 -2.033 -33.494 1.00 84.50 113 VAL A CA 1
ATOM 564 C C . VAL A 1 113 ? 8.260 -1.063 -32.331 1.00 89.41 113 VAL A C 1
ATOM 565 O O . VAL A 1 113 ? 7.153 -0.527 -32.243 1.00 89.62 113 VAL A O 1
ATOM 569 N N . GLU A 1 114 ? 9.257 -0.850 -31.446 1.00 86.40 114 GLU A N 1
ATOM 570 C CA . GLU A 1 114 ? 9.145 0.023 -30.270 1.00 87.47 114 GLU A CA 1
ATOM 571 C C . GLU A 1 114 ? 8.987 1.526 -30.560 1.00 93.33 114 GLU A C 1
ATOM 572 O O . GLU A 1 114 ? 8.447 2.241 -29.715 1.00 94.05 114 GLU A O 1
ATOM 578 N N . LYS A 1 115 ? 9.441 1.999 -31.743 1.00 90.46 115 LYS A N 1
ATOM 579 C CA . LYS A 1 115 ? 9.331 3.408 -32.148 1.00 92.18 115 LYS A CA 1
ATOM 580 C C . LYS A 1 115 ? 7.888 3.825 -32.434 1.00 96.87 115 LYS A C 1
ATOM 581 O O . LYS A 1 115 ? 7.519 4.967 -32.153 1.00 98.17 115 LYS A O 1
ATOM 587 N N . VAL A 1 116 ? 7.080 2.903 -32.991 1.00 92.40 116 VAL A N 1
ATOM 588 C CA . VAL A 1 116 ? 5.674 3.144 -33.324 1.00 92.97 116 VAL A CA 1
ATOM 589 C C . VAL A 1 116 ? 4.819 3.091 -32.046 1.00 97.26 116 VAL A C 1
ATOM 590 O O . VAL A 1 116 ? 4.615 2.015 -31.476 1.00 95.45 116 VAL A O 1
ATOM 594 N N . PHE A 1 117 ? 4.347 4.268 -31.594 1.00 95.83 117 PHE A N 1
ATOM 595 C CA . PHE A 1 117 ? 3.506 4.419 -30.405 1.00 96.54 117 PHE A CA 1
ATOM 596 C C . PHE A 1 117 ? 2.091 4.848 -30.793 1.00 101.63 117 PHE A C 1
ATOM 597 O O . PHE A 1 117 ? 1.921 5.788 -31.575 1.00 102.68 117 PHE A O 1
ATOM 605 N N . GLY A 1 118 ? 1.100 4.149 -30.246 1.00 97.65 118 GLY A N 1
ATOM 606 C CA . GLY A 1 118 ? -0.311 4.416 -30.503 1.00 98.82 118 GLY A CA 1
ATOM 607 C C . GLY A 1 118 ? -1.264 3.564 -29.690 1.00 101.85 118 GLY A C 1
ATOM 608 O O . GLY A 1 118 ? -0.892 3.039 -28.635 1.00 100.39 118 GLY A O 1
ATOM 609 N N . LEU A 1 119 ? -2.508 3.431 -30.183 1.00 99.03 119 LEU A N 1
ATOM 610 C CA . LEU A 1 119 ? -3.571 2.656 -29.537 1.00 98.72 119 LEU A CA 1
ATOM 611 C C . LEU A 1 119 ? -3.458 1.161 -29.847 1.00 99.40 119 LEU A C 1
ATOM 612 O O . LEU A 1 119 ? -3.512 0.345 -28.924 1.00 97.96 119 LEU A O 1
ATOM 617 N N . GLU A 1 120 ? -3.298 0.806 -31.139 1.00 94.55 120 GLU A N 1
ATOM 618 C CA . GLU A 1 120 ? -3.179 -0.583 -31.595 1.00 92.11 120 GLU A CA 1
ATOM 619 C C . GLU A 1 120 ? -1.725 -1.053 -31.739 1.00 92.76 120 GLU A C 1
ATOM 620 O O . GLU A 1 120 ? -0.822 -0.230 -31.908 1.00 92.39 120 GLU A O 1
ATOM 626 N N . GLU A 1 121 ? -1.514 -2.380 -31.676 1.00 86.81 121 GLU A N 1
ATOM 627 C CA . GLU A 1 121 ? -0.204 -3.031 -31.786 1.00 84.36 121 GLU A CA 1
ATOM 628 C C . GLU A 1 121 ? 0.379 -2.946 -33.205 1.00 86.95 121 GLU A C 1
ATOM 629 O O . GLU A 1 121 ? -0.351 -2.658 -34.157 1.00 87.46 121 GLU A O 1
ATOM 635 N N . TYR A 1 122 ? 1.701 -3.198 -33.335 1.00 81.52 122 TYR A N 1
ATOM 636 C CA . TYR A 1 122 ? 2.442 -3.176 -34.601 1.00 80.58 122 TYR A CA 1
ATOM 637 C C . TYR A 1 122 ? 1.962 -4.303 -35.521 1.00 82.95 122 TYR A C 1
ATOM 638 O O . TYR A 1 122 ? 1.947 -5.467 -35.112 1.00 81.50 122 TYR A O 1
ATOM 647 N N . TRP A 1 123 ? 1.549 -3.948 -36.751 1.00 79.65 123 TRP A N 1
ATOM 648 C CA . TRP A 1 123 ? 1.040 -4.900 -37.741 1.00 78.99 123 TRP A CA 1
ATOM 649 C C . TRP A 1 123 ? 1.578 -4.646 -39.148 1.00 81.92 123 TRP A C 1
ATOM 650 O O . TRP A 1 123 ? 1.834 -3.497 -39.510 1.00 82.18 123 TRP A O 1
ATOM 661 N N . CYS A 1 124 ? 1.720 -5.723 -39.944 1.00 77.14 124 CYS A N 1
ATOM 662 C CA . CYS A 1 124 ? 2.186 -5.675 -41.331 1.00 76.78 124 CYS A CA 1
ATOM 663 C C . CYS A 1 124 ? 1.309 -6.559 -42.220 1.00 81.45 124 CYS A C 1
ATOM 664 O O . CYS A 1 124 ? 1.237 -7.772 -42.007 1.00 80.28 124 CYS A O 1
ATOM 667 N N . GLN A 1 125 ? 0.623 -5.939 -43.199 1.00 79.74 125 GLN A N 1
ATOM 668 C CA . GLN A 1 125 ? -0.268 -6.622 -44.140 1.00 80.64 125 GLN A CA 1
ATOM 669 C C . GLN A 1 125 ? 0.337 -6.638 -45.545 1.00 85.04 125 GLN A C 1
ATOM 670 O O . GLN A 1 125 ? 0.789 -5.602 -46.036 1.00 84.84 125 GLN A O 1
ATOM 676 N N . CYS A 1 126 ? 0.337 -7.817 -46.185 1.00 81.99 126 CYS A N 1
ATOM 677 C CA . CYS A 1 126 ? 0.880 -8.023 -47.527 1.00 82.31 126 CYS A CA 1
ATOM 678 C C . CYS A 1 126 ? -0.217 -7.897 -48.590 1.00 87.63 126 CYS A C 1
ATOM 679 O O . CYS A 1 126 ? -1.272 -8.523 -48.464 1.00 87.97 126 CYS A O 1
ATOM 682 N N . VAL A 1 127 ? 0.031 -7.065 -49.623 1.00 84.80 127 VAL A N 1
ATOM 683 C CA . VAL A 1 127 ? -0.906 -6.809 -50.728 1.00 86.42 127 VAL A CA 1
ATOM 684 C C . VAL A 1 127 ? -0.300 -7.304 -52.055 1.00 90.41 127 VAL A C 1
ATOM 685 O O . VAL A 1 127 ? 0.862 -7.011 -52.346 1.00 89.04 127 VAL A O 1
ATOM 689 N N . ALA A 1 128 ? -1.093 -8.054 -52.848 1.00 88.35 128 ALA A N 1
ATOM 690 C CA . ALA A 1 128 ? -0.684 -8.607 -54.143 1.00 88.74 128 ALA A CA 1
ATOM 691 C C . ALA A 1 128 ? -1.424 -7.952 -55.314 1.00 94.49 128 ALA A C 1
ATOM 692 O O . ALA A 1 128 ? -2.607 -7.623 -55.190 1.00 95.39 128 ALA A O 1
ATOM 694 N N . TRP A 1 129 ? -0.723 -7.776 -56.452 1.00 91.36 129 TRP A N 1
ATOM 695 C CA . TRP A 1 129 ? -1.266 -7.166 -57.670 1.00 93.07 129 TRP A CA 1
ATOM 696 C C . TRP A 1 129 ? -1.301 -8.125 -58.859 1.00 97.92 129 TRP A C 1
ATOM 697 O O . TRP A 1 129 ? -0.441 -9.000 -58.982 1.00 96.56 129 TRP A O 1
ATOM 708 N N . SER A 1 130 ? -2.299 -7.936 -59.743 1.00 96.62 130 SER A N 1
ATOM 709 C CA . SER A 1 130 ? -2.513 -8.713 -60.968 1.00 98.00 130 SER A CA 1
ATOM 710 C C . SER A 1 130 ? -3.266 -7.873 -62.013 1.00 103.86 130 SER A C 1
ATOM 711 O O . SER A 1 130 ? -3.634 -6.729 -61.731 1.00 103.64 130 SER A O 1
ATOM 714 N N . SER A 1 131 ? -3.489 -8.442 -63.215 1.00 102.05 131 SER A N 1
ATOM 715 C CA . SER A 1 131 ? -4.206 -7.789 -64.313 1.00 104.16 131 SER A CA 1
ATOM 716 C C . SER A 1 131 ? -5.704 -7.629 -64.016 1.00 109.78 131 SER A C 1
ATOM 717 O O . SER A 1 131 ? -6.327 -6.692 -64.520 1.00 111.03 131 SER A O 1
ATOM 720 N N . SER A 1 132 ? -6.272 -8.539 -63.197 1.00 106.10 132 SER A N 1
ATOM 721 C CA . SER A 1 132 ? -7.687 -8.544 -62.819 1.00 107.85 132 SER A CA 1
ATOM 722 C C . SER A 1 132 ? -8.021 -7.569 -61.682 1.00 110.42 132 SER A C 1
ATOM 723 O O . SER A 1 132 ? -8.902 -6.724 -61.852 1.00 111.97 132 SER A O 1
ATOM 726 N N . GLY A 1 133 ? -7.327 -7.694 -60.548 1.00 103.92 133 GLY A N 1
ATOM 727 C CA . GLY A 1 133 ? -7.551 -6.839 -59.386 1.00 102.70 133 GLY A CA 1
ATOM 728 C C . GLY A 1 133 ? -6.523 -6.955 -58.278 1.00 102.90 133 GLY A C 1
ATOM 729 O O . GLY A 1 133 ? -5.397 -7.405 -58.508 1.00 100.75 133 GLY A O 1
ATOM 730 N N . THR A 1 134 ? -6.916 -6.530 -57.061 1.00 98.51 134 THR A N 1
ATOM 731 C CA . THR A 1 134 ? -6.073 -6.533 -55.858 1.00 95.49 134 THR A CA 1
ATOM 732 C C . THR A 1 134 ? -6.632 -7.450 -54.765 1.00 98.28 134 THR A C 1
ATOM 733 O O . THR A 1 134 ? -7.841 -7.693 -54.721 1.00 99.83 134 THR A O 1
ATOM 737 N N . THR A 1 135 ? -5.748 -7.942 -53.875 1.00 91.95 135 THR A N 1
ATOM 738 C CA . THR A 1 135 ? -6.106 -8.819 -52.753 1.00 90.88 135 THR A CA 1
ATOM 739 C C . THR A 1 135 ? -5.328 -8.488 -51.470 1.00 91.69 135 THR A C 1
ATOM 740 O O . THR A 1 135 ? -4.168 -8.074 -51.539 1.00 89.64 135 THR A O 1
ATOM 744 N N . LYS A 1 136 ? -5.977 -8.675 -50.306 1.00 87.69 136 LYS A N 1
ATOM 745 C CA . LYS A 1 136 ? -5.388 -8.415 -48.990 1.00 85.31 136 LYS A CA 1
ATOM 746 C C . LYS A 1 136 ? -5.243 -9.696 -48.171 1.00 87.32 136 LYS A C 1
ATOM 747 O O . LYS A 1 136 ? -6.172 -10.505 -48.118 1.00 88.02 136 LYS A O 1
ATOM 753 N N . SER A 1 137 ? -4.072 -9.871 -47.533 1.00 81.24 137 SER A N 1
ATOM 754 C CA . SER A 1 137 ? -3.753 -11.030 -46.696 1.00 79.56 137 SER A CA 1
ATOM 755 C C . SER A 1 137 ? -4.100 -10.774 -45.219 1.00 82.21 137 SER A C 1
ATOM 756 O O . SER A 1 137 ? -4.563 -9.682 -44.877 1.00 82.35 137 SER A O 1
ATOM 759 N N . GLN A 1 138 ? -3.885 -11.788 -44.353 1.00 77.26 138 GLN A N 1
ATOM 760 C CA . GLN A 1 138 ? -4.140 -11.718 -42.912 1.00 76.25 138 GLN A CA 1
ATOM 761 C C . GLN A 1 138 ? -3.150 -10.758 -42.242 1.00 77.93 138 GLN A C 1
ATOM 762 O O . GLN A 1 138 ? -1.962 -10.768 -42.577 1.00 76.36 138 GLN A O 1
ATOM 768 N N . LYS A 1 139 ? -3.647 -9.930 -41.304 1.00 74.13 139 LYS A N 1
ATOM 769 C CA . LYS A 1 139 ? -2.842 -8.956 -40.564 1.00 72.60 139 LYS A CA 1
ATOM 770 C C . LYS A 1 139 ? -1.928 -9.652 -39.552 1.00 73.85 139 LYS A C 1
ATOM 771 O O . LYS A 1 139 ? -2.405 -10.169 -38.537 1.00 73.35 139 LYS A O 1
ATOM 777 N N . ALA A 1 140 ? -0.617 -9.690 -39.851 1.00 68.48 140 ALA A N 1
ATOM 778 C CA . ALA A 1 140 ? 0.389 -10.305 -38.985 1.00 66.40 140 ALA A CA 1
ATOM 779 C C . ALA A 1 140 ? 0.851 -9.290 -37.943 1.00 68.90 140 ALA A C 1
ATOM 780 O O . ALA A 1 140 ? 1.348 -8.220 -38.302 1.00 68.62 140 ALA A O 1
ATOM 782 N N . TYR A 1 141 ? 0.654 -9.615 -36.654 1.00 64.37 141 TYR A N 1
ATOM 783 C CA . TYR A 1 141 ? 1.018 -8.739 -35.542 1.00 63.64 141 TYR A CA 1
ATOM 784 C C . TYR A 1 141 ? 2.396 -9.073 -34.982 1.00 65.68 141 TYR A C 1
ATOM 785 O O . TYR A 1 141 ? 2.640 -10.210 -34.569 1.00 64.61 141 TYR A O 1
ATOM 794 N N . ILE A 1 142 ? 3.302 -8.080 -34.996 1.00 61.68 142 ILE A N 1
ATOM 795 C CA . ILE A 1 142 ? 4.675 -8.208 -34.501 1.00 60.37 142 ILE A CA 1
ATOM 796 C C . ILE A 1 142 ? 4.739 -7.581 -33.108 1.00 63.81 142 ILE A C 1
ATOM 797 O O . ILE A 1 142 ? 4.524 -6.375 -32.961 1.00 64.30 142 ILE A O 1
ATOM 802 N N . ARG A 1 143 ? 5.003 -8.414 -32.090 1.00 59.19 143 ARG A N 1
ATOM 803 C CA . ARG A 1 143 ? 5.067 -7.990 -30.689 1.00 58.88 143 ARG A CA 1
ATOM 804 C C . ARG A 1 143 ? 6.448 -8.235 -30.086 1.00 61.66 143 ARG A C 1
ATOM 805 O O . ARG A 1 143 ? 7.091 -9.237 -30.407 1.00 60.46 143 ARG A O 1
ATOM 813 N N . ILE A 1 144 ? 6.895 -7.326 -29.200 1.00 58.40 144 ILE A N 1
ATOM 814 C CA . ILE A 1 144 ? 8.182 -7.444 -28.508 1.00 57.85 144 ILE A CA 1
ATOM 815 C C . ILE A 1 144 ? 7.996 -8.464 -27.379 1.00 60.40 144 ILE A C 1
ATOM 816 O O . ILE A 1 144 ? 7.217 -8.223 -26.452 1.00 60.14 144 ILE A O 1
ATOM 821 N N . ALA A 1 145 ? 8.677 -9.618 -27.490 1.00 55.81 145 ALA A N 1
ATOM 822 C CA . ALA A 1 145 ? 8.582 -10.701 -26.513 1.00 54.80 145 ALA A CA 1
ATOM 823 C C . ALA A 1 145 ? 9.280 -10.380 -25.194 1.00 58.57 145 ALA A C 1
ATOM 824 O O . ALA A 1 145 ? 10.395 -9.851 -25.192 1.00 58.81 145 ALA A O 1
ATOM 826 N N . TYR A 1 146 ? 8.596 -10.676 -24.072 1.00 54.51 146 TYR A N 1
ATOM 827 C CA . TYR A 1 146 ? 9.078 -10.423 -22.711 1.00 54.57 146 TYR A CA 1
ATOM 828 C C . TYR A 1 146 ? 8.488 -11.415 -21.693 1.00 56.80 146 TYR A C 1
ATOM 829 O O . TYR A 1 146 ? 7.553 -12.150 -22.015 1.00 55.58 146 TYR A O 1
ATOM 838 N N . LEU A 1 147 ? 9.036 -11.413 -20.460 1.00 53.17 147 LEU A N 1
ATOM 839 C CA . LEU A 1 147 ? 8.589 -12.233 -19.332 1.00 52.31 147 LEU A CA 1
ATOM 840 C C . LEU A 1 147 ? 9.035 -11.588 -18.024 1.00 56.15 147 LEU A C 1
ATOM 841 O O . LEU A 1 147 ? 10.230 -11.356 -17.823 1.00 56.36 147 LEU A O 1
ATOM 846 N N . ARG A 1 148 ? 8.063 -11.274 -17.150 1.00 52.28 148 ARG A N 1
ATOM 847 C CA . 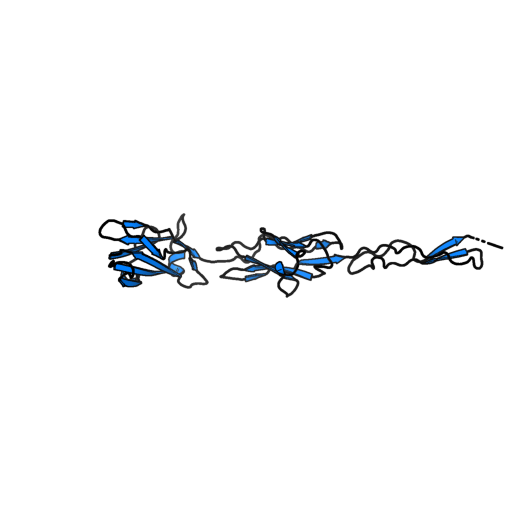ARG A 1 148 ? 8.294 -10.622 -15.858 1.00 52.79 148 ARG A CA 1
ATOM 848 C C . ARG A 1 148 ? 8.971 -11.538 -14.830 1.00 55.50 148 ARG A C 1
ATOM 849 O O . ARG A 1 148 ? 9.000 -12.757 -15.011 1.00 53.94 148 ARG A O 1
ATOM 857 N N . LYS A 1 149 ? 9.536 -10.941 -13.766 1.00 52.62 149 LYS A N 1
ATOM 858 C CA . LYS A 1 149 ? 10.233 -11.665 -12.699 1.00 52.28 149 LYS A CA 1
ATOM 859 C C . LYS A 1 149 ? 9.286 -12.131 -11.599 1.00 55.28 149 LYS A C 1
ATOM 860 O O . LYS A 1 149 ? 9.408 -13.264 -11.132 1.00 54.22 149 LYS A O 1
ATOM 866 N N . ASN A 1 150 ? 8.352 -11.256 -11.185 1.00 52.09 150 ASN A N 1
ATOM 867 C CA . ASN A 1 150 ? 7.378 -11.541 -10.133 1.00 51.77 150 ASN A CA 1
ATOM 868 C C . ASN A 1 150 ? 6.215 -12.404 -10.624 1.00 53.94 150 ASN A C 1
ATOM 869 O O . ASN A 1 150 ? 5.553 -12.057 -11.604 1.00 53.09 150 ASN A O 1
ATOM 874 N N . PHE A 1 151 ? 5.978 -13.535 -9.940 1.00 49.65 151 PHE A N 1
ATOM 875 C CA . PHE A 1 151 ? 4.879 -14.452 -10.242 1.00 48.38 151 PHE A CA 1
ATOM 876 C C . PHE A 1 151 ? 3.589 -13.881 -9.661 1.00 53.11 151 PHE A C 1
ATOM 877 O O . PHE A 1 151 ? 3.626 -13.237 -8.607 1.00 53.85 151 PHE A O 1
ATOM 885 N N . GLU A 1 152 ? 2.450 -14.127 -10.332 1.00 49.33 152 GLU A N 1
ATOM 886 C CA . GLU A 1 152 ? 1.140 -13.666 -9.867 1.00 50.17 152 GLU A CA 1
ATOM 887 C C . GLU A 1 152 ? 0.703 -14.451 -8.625 1.00 53.99 152 GLU A C 1
ATOM 888 O O . GLU A 1 152 ? 0.092 -13.879 -7.721 1.00 54.89 152 GLU A O 1
ATOM 894 N N . GLN A 1 153 ? 1.053 -15.753 -8.576 1.00 49.14 153 GLN A N 1
ATOM 895 C CA . GLN A 1 153 ? 0.783 -16.663 -7.463 1.00 48.69 153 GLN A CA 1
ATOM 896 C C . GLN A 1 153 ? 1.846 -17.767 -7.431 1.00 51.49 153 GLN A C 1
ATOM 897 O O . GLN A 1 153 ? 2.093 -18.421 -8.448 1.00 50.17 153 GLN A O 1
ATOM 903 N N . GLU A 1 154 ? 2.484 -17.949 -6.263 1.00 48.41 154 GLU A N 1
ATOM 904 C CA . GLU A 1 154 ? 3.529 -18.950 -6.033 1.00 47.69 154 GLU A CA 1
ATOM 905 C C . GLU A 1 154 ? 3.031 -20.061 -5.095 1.00 51.76 154 GLU A C 1
ATOM 906 O O . GLU A 1 154 ? 2.227 -19.767 -4.204 1.00 51.99 154 GLU A O 1
ATOM 912 N N . PRO A 1 155 ? 3.494 -21.330 -5.247 1.00 47.74 155 PRO A N 1
ATOM 913 C CA . PRO A 1 155 ? 3.027 -22.385 -4.329 1.00 47.57 155 PRO A CA 1
ATOM 914 C C . PRO A 1 155 ? 3.600 -22.239 -2.920 1.00 52.44 155 PRO A C 1
ATOM 915 O O . PRO A 1 155 ? 4.758 -21.847 -2.759 1.00 52.44 155 PRO A O 1
ATOM 919 N N . LEU A 1 156 ? 2.772 -22.529 -1.905 1.00 49.72 156 LEU A N 1
ATOM 920 C CA . LEU A 1 156 ? 3.147 -22.447 -0.492 1.00 50.35 156 LEU A CA 1
ATOM 921 C C . LEU A 1 156 ? 3.259 -23.836 0.139 1.00 54.41 156 LEU A C 1
ATOM 922 O O . LEU A 1 156 ? 2.771 -24.814 -0.435 1.00 53.34 156 LEU A O 1
ATOM 927 N N . ALA A 1 157 ? 3.915 -23.919 1.315 1.00 52.05 157 ALA A N 1
ATOM 928 C CA . ALA A 1 157 ? 4.114 -25.158 2.071 1.00 52.09 157 ALA A CA 1
ATOM 929 C C . ALA A 1 157 ? 2.783 -25.730 2.568 1.00 56.49 157 ALA A C 1
ATOM 930 O O . ALA A 1 157 ? 1.919 -24.975 3.023 1.00 56.69 157 ALA A O 1
ATOM 932 N N . LYS A 1 158 ? 2.612 -27.061 2.452 1.00 52.96 158 LYS A N 1
ATOM 933 C CA . LYS A 1 158 ? 1.393 -27.761 2.864 1.00 53.05 158 LYS A CA 1
ATOM 934 C C . LYS A 1 158 ? 1.679 -29.044 3.639 1.00 57.30 158 LYS A C 1
ATOM 935 O O . LYS A 1 158 ? 2.596 -29.791 3.288 1.00 56.56 158 LYS A O 1
ATOM 941 N N . GLU A 1 159 ? 0.873 -29.296 4.687 1.00 54.56 159 GLU A N 1
ATOM 942 C CA . GLU A 1 159 ? 0.948 -30.482 5.545 1.00 54.77 159 GLU A CA 1
ATOM 943 C C . GLU A 1 159 ? -0.268 -31.360 5.229 1.00 58.60 159 GLU A C 1
ATOM 944 O O . GLU A 1 159 ? -1.406 -30.899 5.359 1.00 58.41 159 GLU A O 1
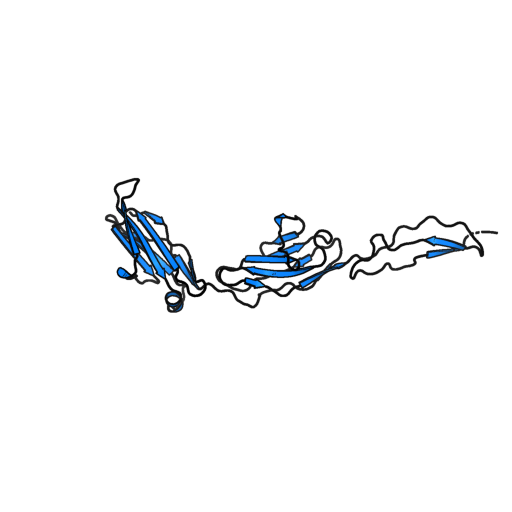ATOM 950 N N . VAL A 1 160 ? -0.030 -32.606 4.775 1.00 55.06 160 VAL A N 1
ATOM 951 C CA . VAL A 1 160 ? -1.101 -33.529 4.381 1.00 55.14 160 VAL A CA 1
ATOM 952 C C . VAL A 1 160 ? -0.896 -34.979 4.869 1.00 59.37 160 VAL A C 1
ATOM 953 O O . VAL A 1 160 ? 0.242 -35.440 4.979 1.00 58.59 160 VAL A O 1
ATOM 957 N N . SER A 1 161 ? -2.011 -35.678 5.173 1.00 56.87 161 SER A N 1
ATOM 958 C CA . SER A 1 161 ? -2.020 -37.076 5.611 1.00 57.44 161 SER A CA 1
ATOM 959 C C . SER A 1 161 ? -1.901 -38.026 4.402 1.00 61.56 161 SER A C 1
ATOM 960 O O . SER A 1 161 ? -1.923 -37.566 3.257 1.00 60.84 161 SER A O 1
ATOM 963 N N . LEU A 1 162 ? -1.764 -39.341 4.660 1.00 59.50 162 LEU A N 1
ATOM 964 C CA . LEU A 1 162 ? -1.578 -40.375 3.638 1.00 60.04 162 LEU A CA 1
ATOM 965 C C . LEU A 1 162 ? -2.662 -40.520 2.561 1.00 64.73 162 LEU A C 1
ATOM 966 O O . LEU A 1 162 ? -2.319 -40.673 1.387 1.00 64.20 162 LEU A O 1
ATOM 971 N N . GLU A 1 163 ? -3.951 -40.467 2.942 1.00 62.05 163 GLU A N 1
ATOM 972 C CA . GLU A 1 163 ? -5.056 -40.613 1.984 1.00 62.59 163 GLU A CA 1
ATOM 973 C C . GLU A 1 163 ? -5.540 -39.303 1.350 1.00 65.43 163 GLU A C 1
ATOM 974 O O . GLU A 1 163 ? -5.986 -39.320 0.201 1.00 65.16 163 GLU A O 1
ATOM 980 N N . GLN A 1 164 ? -5.456 -38.180 2.093 1.00 60.92 164 GLN A N 1
ATOM 981 C CA . GLN A 1 164 ? -5.899 -36.855 1.638 1.00 59.99 164 GLN A CA 1
ATOM 982 C C . GLN A 1 164 ? -5.051 -36.289 0.496 1.00 61.47 164 GLN A C 1
ATOM 983 O O . GLN A 1 164 ? -3.844 -36.530 0.439 1.00 60.43 164 GLN A O 1
ATOM 989 N N . GLY A 1 165 ? -5.703 -35.551 -0.401 1.00 57.06 165 GLY A N 1
ATOM 990 C CA . GLY A 1 165 ? -5.070 -34.939 -1.563 1.00 55.54 165 GLY A CA 1
ATOM 991 C C . GLY A 1 165 ? -4.820 -33.450 -1.438 1.00 57.54 165 GLY A C 1
ATOM 992 O O . GLY A 1 165 ? -5.577 -32.744 -0.764 1.00 57.72 165 GLY A O 1
ATOM 993 N N . ILE A 1 166 ? -3.754 -32.963 -2.102 1.00 52.17 166 ILE A N 1
ATOM 994 C CA . ILE A 1 166 ? -3.363 -31.548 -2.107 1.00 50.97 166 ILE A CA 1
ATOM 995 C C . ILE A 1 166 ? -3.203 -30.953 -3.502 1.00 52.63 166 ILE A C 1
ATOM 996 O O . ILE A 1 166 ? -2.843 -31.660 -4.446 1.00 51.85 166 ILE A O 1
ATOM 1001 N N . VAL A 1 167 ? -3.468 -29.639 -3.616 1.00 47.95 167 VAL A N 1
ATOM 1002 C CA . VAL A 1 167 ? -3.365 -28.870 -4.857 1.00 46.82 167 VAL A CA 1
ATOM 1003 C C . VAL A 1 167 ? -2.324 -27.766 -4.653 1.00 48.93 167 VAL A C 1
ATOM 1004 O O . VAL A 1 167 ? -2.468 -26.946 -3.742 1.00 48.59 167 VAL A O 1
ATOM 1008 N N . LEU A 1 168 ? -1.272 -27.758 -5.489 1.00 44.36 168 LEU A N 1
ATOM 1009 C CA . LEU A 1 168 ? -0.219 -26.746 -5.434 1.00 43.59 168 LEU A CA 1
ATOM 1010 C C . LEU A 1 168 ? -0.486 -25.687 -6.510 1.00 46.79 168 LEU A C 1
ATOM 1011 O O . LEU A 1 168 ? -0.345 -25.983 -7.698 1.00 45.79 168 LEU A O 1
ATOM 1016 N N . PRO A 1 169 ? -0.940 -24.469 -6.130 1.00 43.74 169 PRO A N 1
ATOM 1017 C CA . PRO A 1 169 ? -1.267 -23.466 -7.155 1.00 43.60 169 PRO A CA 1
ATOM 1018 C C . PRO A 1 169 ? -0.083 -22.669 -7.684 1.00 46.52 169 PRO A C 1
ATOM 1019 O O . PRO A 1 169 ? 0.883 -22.428 -6.959 1.00 45.81 169 PRO A O 1
ATOM 1023 N N . CYS A 1 170 ? -0.174 -22.256 -8.961 1.00 42.77 170 CYS A N 1
ATOM 1024 C CA . CYS A 1 170 ? 0.837 -21.451 -9.642 1.00 42.13 170 CYS A CA 1
ATOM 1025 C C . CYS A 1 170 ? 0.246 -20.643 -10.784 1.00 46.72 170 CYS A C 1
ATOM 1026 O O . CYS A 1 170 ? -0.433 -21.193 -11.653 1.00 46.54 170 CYS A O 1
ATOM 1029 N N . ARG A 1 171 ? 0.531 -19.336 -10.784 1.00 43.79 171 ARG A N 1
ATOM 1030 C CA . ARG A 1 171 ? 0.124 -18.401 -11.826 1.00 44.01 171 ARG A CA 1
ATOM 1031 C C . ARG A 1 171 ? 1.410 -17.759 -12.366 1.00 48.14 171 ARG A C 1
ATOM 1032 O O . ARG A 1 171 ? 2.077 -1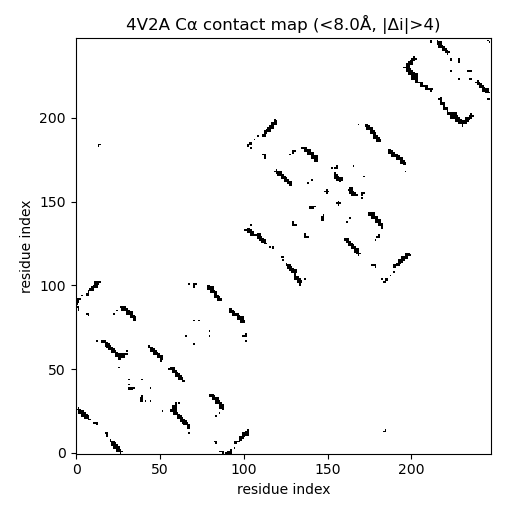7.024 -11.631 1.00 47.90 171 ARG A O 1
ATOM 1040 N N . PRO A 1 172 ? 1.824 -18.100 -13.612 1.00 44.91 172 PRO A N 1
ATOM 1041 C CA . PRO A 1 172 ? 3.086 -17.555 -14.148 1.00 44.84 172 PRO A CA 1
ATOM 1042 C C . PRO A 1 172 ? 3.092 -16.035 -14.362 1.00 50.38 172 PRO A C 1
ATOM 1043 O O . PRO A 1 172 ? 2.013 -15.452 -14.505 1.00 50.71 172 PRO A O 1
ATOM 1047 N N . PRO A 1 173 ? 4.279 -15.371 -14.410 1.00 47.66 173 PRO A N 1
ATOM 1048 C CA . PRO A 1 173 ? 4.300 -13.914 -14.635 1.00 48.57 173 PRO A CA 1
ATOM 1049 C C . PRO A 1 173 ? 3.763 -13.500 -16.004 1.00 53.12 173 PRO A C 1
ATOM 1050 O O . PRO A 1 173 ? 3.747 -14.311 -16.933 1.00 51.98 173 PRO A O 1
ATOM 1054 N N . GLU A 1 174 ? 3.324 -12.233 -16.120 1.00 51.29 174 GLU A N 1
ATOM 1055 C CA . GLU A 1 174 ? 2.783 -11.661 -17.356 1.00 51.63 174 GLU A CA 1
ATOM 1056 C C . GLU A 1 174 ? 3.867 -11.552 -18.428 1.00 55.10 174 GLU A C 1
ATOM 1057 O O . GLU A 1 174 ? 4.995 -11.154 -18.131 1.00 54.80 174 GLU A O 1
ATOM 1063 N N . GLY A 1 175 ? 3.514 -11.934 -19.651 1.00 51.37 175 GLY A N 1
ATOM 1064 C CA . GLY A 1 175 ? 4.417 -11.904 -20.795 1.00 50.75 175 GLY A CA 1
ATOM 1065 C C . GLY A 1 175 ? 3.779 -12.357 -22.090 1.00 54.00 175 GLY A C 1
ATOM 1066 O O . GLY A 1 175 ? 2.851 -13.171 -22.079 1.00 53.27 175 GLY A O 1
ATOM 1067 N N . ILE A 1 176 ? 4.279 -11.823 -23.218 1.00 50.67 176 ILE A N 1
ATOM 1068 C CA . ILE A 1 176 ? 3.798 -12.147 -24.560 1.00 50.40 176 ILE A CA 1
ATOM 1069 C C . ILE A 1 176 ? 4.891 -12.895 -25.351 1.00 53.51 176 ILE A C 1
ATOM 1070 O O . ILE A 1 176 ? 5.972 -12.338 -25.535 1.00 53.21 176 ILE A O 1
ATOM 1072 N N . PRO A 1 177 ? 4.673 -14.155 -25.806 1.00 49.43 177 PRO A N 1
ATOM 1073 C CA . PRO A 1 177 ? 3.467 -14.993 -25.653 1.00 49.23 177 PRO A CA 1
ATOM 1074 C C . PRO A 1 177 ? 3.331 -15.558 -24.229 1.00 52.43 177 PRO A C 1
ATOM 1075 O O . PRO A 1 177 ? 4.320 -15.504 -23.493 1.00 51.75 177 PRO A O 1
ATOM 1079 N N . PRO A 1 178 ? 2.145 -16.070 -23.794 1.00 48.83 178 PRO A N 1
ATOM 1080 C CA . PRO A 1 178 ? 2.034 -16.596 -22.417 1.00 48.20 178 PRO A CA 1
ATOM 1081 C C . PRO A 1 178 ? 3.013 -17.729 -22.114 1.00 50.50 178 PRO A C 1
ATOM 1082 O O . PRO A 1 178 ? 3.249 -18.589 -22.965 1.00 49.93 178 PRO A O 1
ATOM 1086 N N . ALA A 1 179 ? 3.609 -17.698 -20.911 1.00 46.10 179 ALA A N 1
ATOM 1087 C CA . ALA A 1 179 ? 4.590 -18.685 -20.467 1.00 45.14 179 ALA A CA 1
ATOM 1088 C C . ALA A 1 179 ? 3.965 -20.032 -20.125 1.00 48.04 179 ALA A C 1
ATOM 1089 O O . ALA A 1 179 ? 2.904 -20.084 -19.496 1.00 47.77 179 ALA A O 1
ATOM 1091 N N . GLU A 1 180 ? 4.631 -21.122 -20.545 1.00 43.85 180 GLU A N 1
ATOM 1092 C CA . GLU A 1 180 ? 4.209 -22.497 -20.271 1.00 43.48 180 GLU A CA 1
ATOM 1093 C C . GLU A 1 180 ? 4.696 -22.891 -18.874 1.00 46.14 180 GLU A C 1
ATOM 1094 O O . GLU A 1 180 ? 5.762 -22.442 -18.451 1.00 45.56 180 GLU A O 1
ATOM 1100 N N . VAL A 1 181 ? 3.918 -23.714 -18.156 1.00 42.08 181 VAL A N 1
ATOM 1101 C CA . VAL A 1 181 ? 4.264 -24.123 -16.793 1.00 41.50 181 VAL A CA 1
ATOM 1102 C C . VAL A 1 181 ? 4.753 -25.569 -16.671 1.00 44.57 181 VAL A C 1
ATOM 1103 O O . VAL A 1 181 ? 4.073 -26.502 -17.105 1.00 44.41 181 VAL A O 1
ATOM 1107 N N . GLU A 1 182 ? 5.944 -25.728 -16.066 1.00 40.27 182 GLU A N 1
ATOM 1108 C CA . GLU A 1 182 ? 6.601 -27.002 -15.773 1.00 39.97 182 GLU A CA 1
ATOM 1109 C C . GLU A 1 182 ? 6.830 -27.089 -14.260 1.00 42.27 182 GLU A C 1
ATOM 1110 O O . GLU A 1 182 ? 7.123 -26.072 -13.625 1.00 41.40 182 GLU A O 1
ATOM 1116 N N . TRP A 1 183 ? 6.680 -28.291 -13.684 1.00 38.38 183 TRP A N 1
ATOM 1117 C CA . TRP A 1 183 ? 6.868 -28.518 -12.250 1.00 38.12 183 TRP A CA 1
ATOM 1118 C C . TRP A 1 183 ? 8.112 -29.350 -11.945 1.00 42.70 183 TRP A C 1
ATOM 1119 O O . TRP A 1 183 ? 8.471 -30.234 -12.727 1.00 42.66 183 TRP A O 1
ATOM 1130 N N . LEU A 1 184 ? 8.761 -29.070 -10.799 1.00 39.50 184 LEU A N 1
ATOM 1131 C CA . LEU A 1 184 ? 9.952 -29.794 -10.354 1.00 40.09 184 LEU A CA 1
ATOM 1132 C C . LEU A 1 184 ? 9.743 -30.446 -8.988 1.00 43.97 184 LEU A C 1
ATOM 1133 O O . LEU A 1 184 ? 9.223 -29.810 -8.069 1.00 43.00 184 LEU A O 1
ATOM 1138 N N . ARG A 1 185 ? 10.087 -31.716 -8.865 1.00 41.31 185 ARG A N 1
ATOM 1139 C CA . ARG A 1 185 ? 10.037 -32.368 -7.579 1.00 41.46 185 ARG A CA 1
ATOM 1140 C C . ARG A 1 185 ? 11.479 -32.352 -7.136 1.00 46.53 185 ARG A C 1
ATOM 1141 O O . ARG A 1 185 ? 12.278 -33.144 -7.603 1.00 47.11 185 ARG A O 1
ATOM 1149 N N . ASN A 1 186 ? 11.817 -31.452 -6.227 1.00 43.21 186 ASN A N 1
ATOM 1150 C CA . ASN A 1 186 ? 13.211 -31.174 -5.970 1.00 44.35 186 ASN A CA 1
ATOM 1151 C C . ASN A 1 186 ? 13.832 -30.736 -7.287 1.00 48.87 186 ASN A C 1
ATOM 1152 O O . ASN A 1 186 ? 13.323 -29.836 -7.938 1.00 47.60 186 ASN A O 1
ATOM 1157 N N . GLU A 1 187 ? 14.956 -31.333 -7.654 1.00 46.86 187 GLU A N 1
ATOM 1158 C CA . GLU A 1 187 ? 15.559 -31.147 -8.976 1.00 47.09 187 GLU A CA 1
ATOM 1159 C C . GLU A 1 187 ? 14.856 -31.732 -10.221 1.00 51.18 187 GLU A C 1
ATOM 1160 O O . GLU A 1 187 ? 14.871 -31.117 -11.272 1.00 50.40 187 GLU A O 1
ATOM 1166 N N . ASP A 1 188 ? 14.290 -32.931 -10.098 1.00 48.60 188 ASP A N 1
ATOM 1167 C CA . ASP A 1 188 ? 13.763 -33.729 -11.209 1.00 48.67 188 ASP A CA 1
ATOM 1168 C C . ASP A 1 188 ? 12.468 -33.141 -11.762 1.00 51.63 188 ASP A C 1
ATOM 1169 O O . ASP A 1 188 ? 11.636 -32.659 -10.993 1.00 50.50 188 ASP A O 1
ATOM 1174 N N . LEU A 1 189 ? 12.294 -33.198 -13.095 1.00 48.26 189 LEU A N 1
ATOM 1175 C CA . LEU A 1 189 ? 11.106 -32.689 -13.781 1.00 46.95 189 LEU A CA 1
ATOM 1176 C C . LEU A 1 189 ? 9.902 -33.604 -13.542 1.00 51.21 189 LEU A C 1
ATOM 1177 O O . LEU A 1 189 ? 10.003 -34.818 -13.731 1.00 51.73 189 LEU A O 1
ATOM 1182 N N . VAL A 1 190 ? 8.771 -33.014 -13.113 1.00 47.25 190 VAL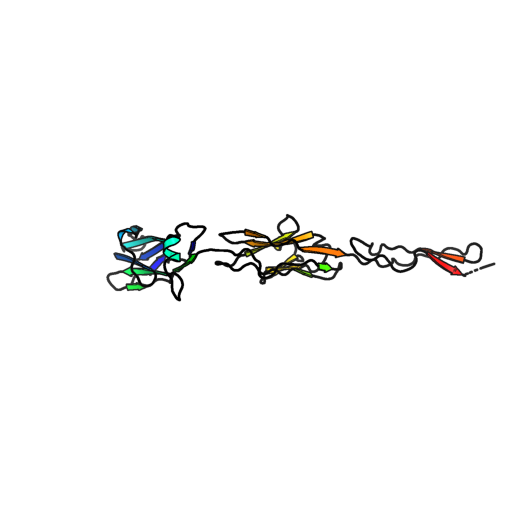 A N 1
ATOM 1183 C CA . VAL A 1 190 ? 7.526 -33.744 -12.856 1.00 47.23 190 VAL A CA 1
ATOM 1184 C C . VAL A 1 190 ? 6.869 -34.056 -14.205 1.00 51.62 190 VAL A C 1
ATOM 1185 O O . VAL A 1 190 ? 6.581 -33.136 -14.975 1.00 50.55 190 VAL A O 1
ATOM 1189 N N . ASP A 1 191 ? 6.653 -35.349 -14.492 1.00 49.63 191 ASP A N 1
ATOM 1190 C CA . ASP A 1 191 ? 6.019 -35.789 -15.732 1.00 50.22 191 ASP A CA 1
ATOM 1191 C C . ASP A 1 191 ? 4.628 -36.371 -15.438 1.00 54.84 191 ASP A C 1
ATOM 1192 O O . ASP A 1 191 ? 4.529 -37.339 -14.677 1.00 55.16 191 ASP A O 1
ATOM 1197 N N . PRO A 1 192 ? 3.541 -35.785 -15.999 1.00 51.27 192 PRO A N 1
ATOM 1198 C CA . PRO A 1 192 ? 2.194 -36.311 -15.715 1.00 51.74 192 PRO A CA 1
ATOM 1199 C C . PRO A 1 192 ? 1.877 -37.640 -16.403 1.00 57.53 192 PRO A C 1
ATOM 1200 O O . PRO A 1 192 ? 0.980 -38.349 -15.950 1.00 58.03 192 PRO A O 1
ATOM 1204 N N . SER A 1 193 ? 2.602 -37.979 -17.485 1.00 54.85 193 SER A N 1
ATOM 1205 C CA . SER A 1 193 ? 2.392 -39.222 -18.232 1.00 56.43 193 SER A CA 1
ATOM 1206 C C . SER A 1 193 ? 2.933 -40.473 -17.518 1.00 61.43 193 SER A C 1
ATOM 1207 O O . SER A 1 193 ? 2.521 -41.583 -17.859 1.00 62.70 193 SER A O 1
ATOM 1210 N N . LEU A 1 194 ? 3.839 -40.299 -16.531 1.00 57.19 194 LEU A N 1
ATOM 1211 C CA . LEU A 1 194 ? 4.434 -41.409 -15.774 1.00 57.94 194 LEU A CA 1
ATOM 1212 C C . LEU A 1 194 ? 3.487 -42.014 -14.736 1.00 61.56 194 LEU A C 1
ATOM 1213 O O . LEU A 1 194 ? 3.516 -43.229 -14.526 1.00 62.60 194 LEU A O 1
ATOM 1218 N N . ASP A 1 195 ? 2.672 -41.171 -14.072 1.00 56.42 195 ASP A N 1
ATOM 1219 C CA . ASP A 1 195 ? 1.749 -41.601 -13.021 1.00 56.19 195 ASP A CA 1
ATOM 1220 C C . ASP A 1 195 ? 0.373 -40.918 -13.141 1.00 59.12 195 ASP A C 1
ATOM 1221 O O . ASP A 1 195 ? 0.329 -39.708 -13.370 1.00 57.49 195 ASP A O 1
ATOM 1226 N N . PRO A 1 196 ? -0.760 -41.654 -12.988 1.00 56.42 196 PRO A N 1
ATOM 1227 C CA . PRO A 1 196 ? -2.079 -41.002 -13.099 1.00 56.00 196 PRO A CA 1
ATOM 1228 C C . PRO A 1 196 ? -2.455 -40.148 -11.885 1.00 58.23 196 PRO A C 1
ATOM 1229 O O . PRO A 1 196 ? -3.246 -39.214 -12.026 1.00 57.43 196 PRO A O 1
ATOM 1233 N N . ASN A 1 197 ? -1.892 -40.469 -10.702 1.00 54.05 197 ASN A N 1
ATOM 1234 C CA . ASN A 1 197 ? -2.135 -39.764 -9.439 1.00 52.81 197 ASN A CA 1
ATOM 1235 C C . ASN A 1 197 ? -1.540 -38.348 -9.430 1.00 54.95 197 ASN A C 1
ATOM 1236 O O . ASN A 1 197 ? -2.071 -37.472 -8.743 1.00 53.91 197 ASN A O 1
ATOM 1241 N N . VAL A 1 198 ? -0.446 -38.127 -10.189 1.00 50.92 198 VAL A N 1
ATOM 1242 C CA . VAL A 1 198 ? 0.230 -36.828 -10.291 1.00 49.44 198 VAL A CA 1
ATOM 1243 C C . VAL A 1 198 ? 0.007 -36.248 -11.694 1.00 53.25 198 VAL A C 1
ATOM 1244 O O . VAL A 1 198 ? 0.443 -36.842 -12.683 1.00 53.66 198 VAL A O 1
ATOM 1248 N N . TYR A 1 199 ? -0.684 -35.096 -11.773 1.00 48.87 199 TYR A N 1
ATOM 1249 C CA . TYR A 1 199 ? -0.997 -34.418 -13.035 1.00 48.46 199 TYR A CA 1
ATOM 1250 C C . TYR A 1 199 ? -1.080 -32.894 -12.886 1.00 51.57 199 TYR A C 1
ATOM 1251 O O . TYR A 1 199 ? -1.336 -32.394 -11.788 1.00 50.74 199 TYR A O 1
ATOM 1260 N N . ILE A 1 200 ? -0.870 -32.166 -13.999 1.00 48.15 200 ILE A N 1
ATOM 1261 C CA . ILE A 1 200 ? -0.930 -30.702 -14.052 1.00 47.49 200 ILE A CA 1
ATOM 1262 C C . ILE A 1 200 ? -2.230 -30.288 -14.755 1.00 52.80 200 ILE A C 1
ATOM 1263 O O . ILE A 1 200 ? -2.492 -30.734 -15.876 1.00 53.21 200 ILE A O 1
ATOM 1268 N N . THR A 1 201 ? -3.041 -29.446 -14.090 1.00 49.74 201 THR A N 1
ATOM 1269 C CA . THR A 1 201 ? -4.311 -28.951 -14.632 1.00 50.68 201 THR A CA 1
ATOM 1270 C C . THR A 1 201 ? -4.096 -27.801 -15.627 1.00 54.99 201 THR A C 1
ATOM 1271 O O . THR A 1 201 ? -2.974 -27.305 -15.764 1.00 53.51 201 THR A O 1
ATOM 1275 N N . ARG A 1 202 ? -5.179 -27.384 -16.320 1.00 53.21 202 ARG A N 1
ATOM 1276 C CA . ARG A 1 202 ? -5.177 -26.298 -17.308 1.00 53.31 202 ARG A CA 1
ATOM 1277 C C . ARG A 1 202 ? -4.842 -24.936 -16.687 1.00 56.68 202 ARG A C 1
ATOM 1278 O O . ARG A 1 202 ? -4.286 -24.076 -17.373 1.00 55.85 202 ARG A O 1
ATOM 1286 N N . GLU A 1 203 ? -5.155 -24.756 -15.385 1.00 53.29 203 GLU A N 1
ATOM 1287 C CA . GLU A 1 203 ? -4.886 -23.535 -14.618 1.00 52.75 203 GLU A CA 1
ATOM 1288 C C . GLU A 1 203 ? -3.464 -23.524 -14.007 1.00 54.95 203 GLU A C 1
ATOM 1289 O O . GLU A 1 203 ? -3.200 -22.769 -13.066 1.00 54.66 203 GLU A O 1
ATOM 1295 N N . HIS A 1 204 ? -2.553 -24.363 -14.564 1.00 50.10 204 HIS A N 1
ATOM 1296 C CA . HIS A 1 204 ? -1.135 -24.527 -14.200 1.00 48.78 204 HIS A CA 1
ATOM 1297 C C . HIS A 1 204 ? -0.844 -25.173 -12.828 1.00 52.02 204 HIS A C 1
ATOM 1298 O O . HIS A 1 204 ? 0.322 -25.433 -12.516 1.00 50.82 204 HIS A O 1
ATOM 1305 N N . SER A 1 205 ? -1.891 -25.456 -12.031 1.00 49.06 205 SER A N 1
ATOM 1306 C CA . SER A 1 205 ? -1.754 -26.054 -10.702 1.00 48.75 205 SER A CA 1
ATOM 1307 C C . SER A 1 205 ? -1.475 -27.560 -10.724 1.00 52.40 205 SER A C 1
ATOM 1308 O O . SER A 1 205 ? -2.045 -28.283 -11.543 1.00 52.17 205 SER A O 1
ATOM 1311 N N . LEU A 1 206 ? -0.593 -28.021 -9.811 1.00 48.69 206 LEU A N 1
ATOM 1312 C CA . LEU A 1 206 ? -0.203 -29.426 -9.654 1.00 48.69 206 LEU A CA 1
ATOM 1313 C C . LEU A 1 206 ? -1.168 -30.124 -8.691 1.00 53.90 206 LEU A C 1
ATOM 1314 O O . LEU A 1 206 ? -1.398 -29.629 -7.585 1.00 53.44 206 LEU A O 1
ATOM 1319 N N . VAL A 1 207 ? -1.747 -31.263 -9.123 1.00 51.70 207 VAL A N 1
ATOM 1320 C CA . VAL A 1 207 ? -2.711 -32.031 -8.326 1.00 52.54 207 VAL A CA 1
ATOM 1321 C C . VAL A 1 207 ? -2.175 -33.431 -7.993 1.00 57.57 207 VAL A C 1
ATOM 1322 O O . VAL A 1 207 ? -1.781 -34.176 -8.892 1.00 57.30 207 VAL A O 1
ATOM 1326 N N . VAL A 1 208 ? -2.160 -33.766 -6.690 1.00 55.03 208 VAL A N 1
ATOM 1327 C CA . VAL A 1 208 ? -1.741 -35.058 -6.133 1.00 55.61 208 VAL A CA 1
ATOM 1328 C C . VAL A 1 208 ? -2.881 -35.527 -5.213 1.00 61.50 208 VAL A C 1
ATOM 1329 O O . VAL A 1 208 ? -3.312 -34.762 -4.349 1.00 60.95 208 VAL A O 1
ATOM 1333 N N . ARG A 1 209 ? -3.377 -36.764 -5.414 1.00 60.13 209 ARG A N 1
ATOM 1334 C CA . ARG A 1 209 ? -4.480 -37.329 -4.625 1.00 61.40 209 ARG A CA 1
ATOM 1335 C C . ARG A 1 209 ? -4.059 -38.261 -3.475 1.00 66.42 209 ARG A C 1
ATOM 1336 O O . ARG A 1 209 ? -4.871 -38.520 -2.583 1.00 66.81 209 ARG A O 1
ATOM 1344 N N . GLN A 1 210 ? -2.807 -38.757 -3.490 1.00 63.17 210 GLN A N 1
ATOM 1345 C CA . GLN A 1 210 ? -2.287 -39.663 -2.461 1.00 63.66 210 GLN A CA 1
ATOM 1346 C C . GLN A 1 210 ? -1.014 -39.120 -1.776 1.00 67.31 210 GLN A C 1
ATOM 1347 O O . GLN A 1 210 ? -0.850 -37.901 -1.690 1.00 66.21 210 GLN A O 1
ATOM 1353 N N . ALA A 1 211 ? -0.142 -40.014 -1.255 1.00 64.55 211 ALA A N 1
ATOM 1354 C CA . ALA A 1 211 ? 1.099 -39.642 -0.568 1.00 64.06 211 ALA A CA 1
ATOM 1355 C C . ALA A 1 211 ? 2.257 -40.601 -0.849 1.00 68.70 211 ALA A C 1
ATOM 1356 O O . ALA A 1 211 ? 3.410 -40.171 -0.848 1.00 68.07 211 ALA A O 1
ATOM 1358 N N . ARG A 1 212 ? 1.959 -41.897 -1.054 1.00 66.36 212 ARG A N 1
ATOM 1359 C CA . ARG A 1 212 ? 2.973 -42.912 -1.351 1.00 67.16 212 ARG A CA 1
ATOM 1360 C C . ARG A 1 212 ? 3.394 -42.872 -2.824 1.00 70.53 212 ARG A C 1
ATOM 1361 O O . ARG A 1 212 ? 4.491 -43.325 -3.160 1.00 70.89 212 ARG A O 1
ATOM 1369 N N . LEU A 1 213 ? 2.527 -42.313 -3.692 1.00 65.93 213 LEU A N 1
ATOM 1370 C CA . LEU A 1 213 ? 2.771 -42.158 -5.129 1.00 65.44 213 LEU A CA 1
ATOM 1371 C C . LEU A 1 213 ? 3.487 -40.828 -5.440 1.00 67.09 213 LEU A C 1
ATOM 1372 O O . LEU A 1 213 ? 3.945 -40.622 -6.567 1.00 66.66 213 LEU A O 1
ATOM 1377 N N . ALA A 1 214 ? 3.595 -39.942 -4.422 1.00 61.80 214 ALA A N 1
ATOM 1378 C CA . ALA A 1 214 ? 4.275 -38.641 -4.455 1.00 60.08 214 ALA A CA 1
ATOM 1379 C C . ALA A 1 214 ? 4.636 -38.244 -3.017 1.00 62.12 214 ALA A C 1
ATOM 1380 O O . ALA A 1 214 ? 3.841 -37.612 -2.314 1.00 61.19 214 ALA A O 1
ATOM 1382 N N . ASP A 1 215 ? 5.833 -38.664 -2.574 1.00 58.08 215 ASP A N 1
ATOM 1383 C CA . ASP A 1 215 ? 6.365 -38.461 -1.223 1.00 57.50 215 ASP A CA 1
ATOM 1384 C C . ASP A 1 215 ? 6.803 -37.014 -0.916 1.00 59.01 215 ASP A C 1
ATOM 1385 O O . ASP A 1 215 ? 6.440 -36.088 -1.647 1.00 57.72 215 ASP A O 1
ATOM 1390 N N . THR A 1 216 ? 7.558 -36.830 0.192 1.00 54.69 216 THR A N 1
ATOM 1391 C CA . THR A 1 216 ? 8.097 -35.547 0.654 1.00 53.49 216 THR A CA 1
ATOM 1392 C C . THR A 1 216 ? 9.086 -34.988 -0.362 1.00 55.35 216 THR A C 1
ATOM 1393 O O . THR A 1 216 ? 10.019 -35.689 -0.765 1.00 55.86 216 THR A O 1
ATOM 1397 N N . ALA A 1 217 ? 8.860 -33.732 -0.792 1.00 49.24 217 ALA A N 1
ATOM 1398 C CA . ALA A 1 217 ? 9.692 -33.021 -1.766 1.00 48.11 217 ALA A CA 1
ATOM 1399 C C . ALA A 1 217 ? 9.411 -31.524 -1.754 1.00 49.37 217 ALA A C 1
ATOM 1400 O O . ALA A 1 217 ? 8.299 -31.105 -1.421 1.00 48.53 217 ALA A O 1
ATOM 1402 N N . ASN A 1 218 ? 10.418 -30.721 -2.136 1.00 44.50 218 ASN A N 1
ATOM 1403 C CA . ASN A 1 218 ? 10.286 -29.275 -2.272 1.00 43.12 218 ASN A CA 1
ATOM 1404 C C . ASN A 1 218 ? 9.823 -29.036 -3.709 1.00 44.62 218 ASN A C 1
ATOM 1405 O O . ASN A 1 218 ? 10.560 -29.339 -4.650 1.00 44.32 218 ASN A O 1
ATOM 1410 N N . TYR A 1 219 ? 8.580 -28.563 -3.881 1.00 39.46 219 TYR A N 1
ATOM 1411 C CA . TYR A 1 219 ? 8.006 -28.329 -5.204 1.00 38.11 219 TYR A CA 1
ATOM 1412 C C . TYR A 1 219 ? 8.161 -26.886 -5.658 1.00 41.89 219 TYR A C 1
ATOM 1413 O O . TYR A 1 219 ? 7.791 -25.960 -4.935 1.00 41.52 219 TYR A O 1
ATOM 1422 N N . THR A 1 220 ? 8.722 -26.704 -6.857 1.00 38.86 220 THR A N 1
ATOM 1423 C CA . THR A 1 220 ? 8.937 -25.389 -7.458 1.00 38.91 220 THR A CA 1
ATOM 1424 C C . THR A 1 220 ? 8.292 -25.279 -8.836 1.00 42.76 220 THR A C 1
ATOM 1425 O O . THR A 1 220 ? 8.391 -26.202 -9.647 1.00 42.11 220 THR A O 1
ATOM 1429 N N . CYS A 1 221 ? 7.608 -24.155 -9.078 1.00 39.95 221 CYS A N 1
ATOM 1430 C CA . CYS A 1 221 ? 6.922 -23.867 -10.333 1.00 39.90 221 CYS A CA 1
ATOM 1431 C C . CYS A 1 221 ? 7.856 -23.124 -11.288 1.00 43.29 221 CYS A C 1
ATOM 1432 O O . CYS A 1 221 ? 8.508 -22.156 -10.888 1.00 42.81 221 CYS A O 1
ATOM 1435 N N . VAL A 1 222 ? 7.937 -23.597 -12.545 1.00 39.77 222 VAL A N 1
ATOM 1436 C CA . VAL A 1 222 ? 8.807 -23.011 -13.570 1.00 39.70 222 VAL A CA 1
ATOM 1437 C C . VAL A 1 222 ? 7.988 -22.446 -14.736 1.00 43.39 222 VAL A C 1
ATOM 1438 O O . VAL A 1 222 ? 7.271 -23.192 -15.406 1.00 42.44 222 VAL A O 1
ATOM 1442 N N . ALA A 1 223 ? 8.107 -21.127 -14.971 1.00 40.72 223 ALA A N 1
ATOM 1443 C CA . ALA A 1 223 ? 7.449 -20.424 -16.072 1.00 40.73 223 ALA A CA 1
ATOM 1444 C C . ALA A 1 223 ? 8.429 -20.382 -17.248 1.00 45.65 223 ALA A C 1
ATOM 1445 O O . ALA A 1 223 ? 9.529 -19.833 -17.122 1.00 45.58 223 ALA A O 1
ATOM 1447 N N . LYS A 1 224 ? 8.046 -21.011 -18.369 1.00 42.92 224 LYS A N 1
ATOM 1448 C CA . LYS A 1 224 ? 8.887 -21.136 -19.557 1.00 43.36 224 LYS A CA 1
ATOM 1449 C C . LYS A 1 224 ? 8.397 -20.351 -20.772 1.00 47.52 224 LYS A C 1
ATOM 1450 O O . LYS A 1 224 ? 7.289 -20.578 -21.260 1.00 46.88 224 LYS A O 1
ATOM 1456 N N . ASN A 1 225 ? 9.253 -19.450 -21.273 1.00 44.81 225 ASN A N 1
ATOM 1457 C CA . ASN A 1 225 ? 8.987 -18.606 -22.438 1.00 44.91 225 ASN A CA 1
ATOM 1458 C C . ASN A 1 225 ? 10.230 -18.567 -23.346 1.00 49.65 225 ASN A C 1
ATOM 1459 O O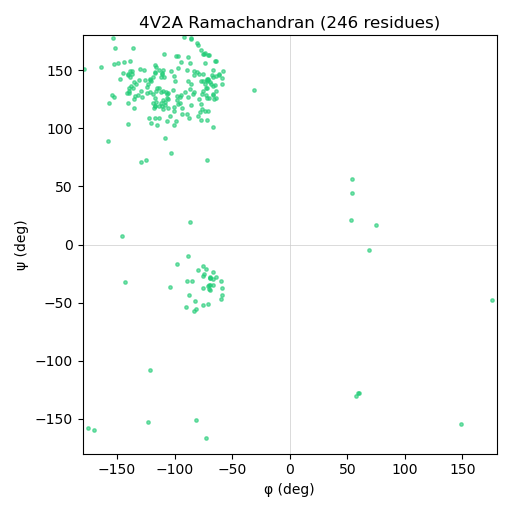 . ASN A 1 225 ? 11.300 -19.026 -22.938 1.00 49.63 225 ASN A O 1
ATOM 1464 N N . ILE A 1 226 ? 10.087 -18.030 -24.574 1.00 46.61 226 ILE A N 1
ATOM 1465 C CA . ILE A 1 226 ? 11.182 -17.930 -25.552 1.00 47.11 226 ILE A CA 1
ATOM 1466 C C . ILE A 1 226 ? 12.295 -16.961 -25.096 1.00 51.39 226 ILE A C 1
ATOM 1467 O O . ILE A 1 226 ? 13.458 -17.168 -25.445 1.00 51.76 226 ILE A O 1
ATOM 1472 N N . VAL A 1 227 ? 11.939 -15.924 -24.309 1.00 47.69 227 VAL A N 1
ATOM 1473 C CA . VAL A 1 227 ? 12.880 -14.919 -23.801 1.00 48.07 227 VAL A CA 1
ATOM 1474 C C . VAL A 1 227 ? 13.614 -15.388 -22.531 1.00 51.76 227 VAL A C 1
ATOM 1475 O O . VAL A 1 227 ? 14.846 -15.424 -22.528 1.00 52.17 227 VAL A O 1
ATOM 1479 N N . ALA A 1 228 ? 12.867 -15.747 -21.464 1.00 47.40 228 ALA A N 1
ATOM 1480 C CA . ALA A 1 228 ? 13.464 -16.170 -20.194 1.00 47.34 228 ALA A CA 1
ATOM 1481 C C . ALA A 1 228 ? 12.708 -17.282 -19.472 1.00 49.55 228 ALA A C 1
ATOM 1482 O O . ALA A 1 228 ? 11.506 -17.456 -19.679 1.00 48.45 228 ALA A O 1
ATOM 1484 N N . ARG A 1 229 ? 13.429 -18.019 -18.603 1.00 45.85 229 ARG A N 1
ATOM 1485 C CA . ARG A 1 229 ? 12.896 -19.085 -17.754 1.00 44.75 229 ARG A CA 1
ATOM 1486 C C . ARG A 1 229 ? 12.882 -18.568 -16.318 1.00 47.61 229 ARG A C 1
ATOM 1487 O O . ARG A 1 229 ? 13.924 -18.146 -15.806 1.00 48.08 229 ARG A O 1
ATOM 1495 N N . ARG A 1 230 ? 11.701 -18.567 -15.679 1.00 42.55 230 ARG A N 1
ATOM 1496 C CA . ARG A 1 230 ? 11.558 -18.076 -14.309 1.00 42.19 230 ARG A CA 1
ATOM 1497 C C . ARG A 1 230 ? 11.131 -19.178 -13.352 1.00 44.61 230 ARG A C 1
ATOM 1498 O O . ARG A 1 230 ? 10.108 -19.830 -13.567 1.00 43.37 230 ARG A O 1
ATOM 1506 N N . ARG A 1 231 ? 11.940 -19.395 -12.308 1.00 41.18 231 ARG A N 1
ATOM 1507 C CA . ARG A 1 231 ? 11.705 -20.399 -11.275 1.00 40.55 231 ARG A CA 1
ATOM 1508 C C . ARG A 1 231 ? 11.138 -19.712 -10.031 1.00 44.19 231 ARG A C 1
ATOM 1509 O O . ARG A 1 231 ? 11.664 -18.679 -9.604 1.00 44.57 231 ARG A O 1
ATOM 1517 N N . SER A 1 232 ? 10.061 -20.279 -9.462 1.00 39.87 232 SER A N 1
ATOM 1518 C CA . SER A 1 232 ? 9.424 -19.752 -8.254 1.00 39.89 232 SER A CA 1
ATOM 1519 C C . SER A 1 232 ? 10.116 -20.305 -7.000 1.00 44.57 232 SER A C 1
ATOM 1520 O O . SER A 1 232 ? 11.031 -21.126 -7.116 1.00 44.31 232 SER A O 1
ATOM 1523 N N . ALA A 1 233 ? 9.683 -19.850 -5.805 1.00 41.66 233 ALA A N 1
ATOM 1524 C CA . ALA A 1 233 ? 10.217 -20.308 -4.523 1.00 42.06 233 ALA A CA 1
ATOM 1525 C C . ALA A 1 233 ? 9.767 -21.744 -4.259 1.00 45.30 233 ALA A C 1
ATOM 1526 O O . ALA A 1 233 ? 8.635 -22.105 -4.597 1.00 44.06 233 ALA A O 1
ATOM 1528 N N . SER A 1 234 ? 10.661 -22.567 -3.685 1.00 42.51 234 SER A N 1
ATOM 1529 C CA . SER A 1 234 ? 10.381 -23.969 -3.380 1.00 41.97 234 SER A CA 1
ATOM 1530 C C . SER A 1 234 ? 9.407 -24.106 -2.213 1.00 46.36 234 SER A C 1
ATOM 1531 O O . SER A 1 234 ? 9.631 -23.531 -1.145 1.00 46.97 234 SER A O 1
ATOM 1534 N N . ALA A 1 235 ? 8.310 -24.846 -2.439 1.00 42.32 235 ALA A N 1
ATOM 1535 C CA . ALA A 1 235 ? 7.267 -25.102 -1.449 1.00 41.98 235 ALA A CA 1
ATOM 1536 C C . ALA A 1 235 ? 7.464 -26.493 -0.855 1.00 45.89 235 ALA A C 1
ATOM 1537 O O . ALA A 1 235 ? 7.439 -27.486 -1.587 1.00 44.95 235 ALA A O 1
ATOM 1539 N N . ALA A 1 236 ? 7.694 -26.560 0.466 1.00 43.38 236 ALA A N 1
ATOM 1540 C CA . ALA A 1 236 ? 7.922 -27.819 1.172 1.00 43.64 236 ALA A CA 1
ATOM 1541 C C . ALA A 1 236 ? 6.612 -28.555 1.452 1.00 47.55 236 ALA A C 1
ATOM 1542 O O . ALA A 1 236 ? 5.798 -28.096 2.256 1.00 47.29 236 ALA A O 1
ATOM 1544 N N . VAL A 1 237 ? 6.406 -29.690 0.765 1.00 44.14 237 VAL A N 1
ATOM 1545 C CA . VAL A 1 237 ? 5.216 -30.527 0.925 1.00 43.84 237 VAL A CA 1
ATOM 1546 C C . VAL A 1 237 ? 5.595 -31.761 1.750 1.00 48.93 237 VAL A C 1
ATOM 1547 O O . VAL A 1 237 ? 6.369 -32.605 1.288 1.00 48.49 237 VAL A O 1
ATOM 1551 N N . ILE A 1 238 ? 5.076 -31.835 2.988 1.00 46.72 238 ILE A N 1
ATOM 1552 C CA . ILE A 1 238 ? 5.349 -32.948 3.899 1.00 47.53 238 ILE A CA 1
ATOM 1553 C C . ILE A 1 238 ? 4.168 -33.901 4.041 1.00 51.95 238 ILE A C 1
ATOM 1554 O O . ILE A 1 238 ? 3.037 -33.462 4.264 1.00 51.14 238 ILE A O 1
ATOM 1559 N N . VAL A 1 239 ? 4.438 -35.206 3.889 1.00 49.70 239 VAL A N 1
ATOM 1560 C CA . VAL A 1 239 ? 3.435 -36.266 4.003 1.00 50.08 239 VAL A CA 1
ATOM 1561 C C . VAL A 1 239 ? 3.593 -37.049 5.314 1.00 55.21 239 VAL A C 1
ATOM 1562 O O . VAL A 1 239 ? 4.558 -37.799 5.482 1.00 55.48 239 VAL A O 1
ATOM 1566 N N . TYR A 1 240 ? 2.673 -36.814 6.268 1.00 52.37 240 TYR A N 1
ATOM 1567 C CA . TYR A 1 240 ? 2.704 -37.452 7.586 1.00 53.06 240 TYR A CA 1
ATOM 1568 C C . TYR A 1 240 ? 1.808 -38.683 7.706 1.00 58.21 240 TYR A C 1
ATOM 1569 O O . TYR A 1 240 ? 0.798 -38.792 7.007 1.00 57.37 240 TYR A O 1
ATOM 1578 N N . VAL A 1 241 ? 2.195 -39.610 8.603 1.00 56.46 241 VAL A N 1
ATOM 1579 C CA . VAL A 1 241 ? 1.468 -40.848 8.894 1.00 57.33 241 VAL A CA 1
ATOM 1580 C C . VAL A 1 241 ? 1.026 -40.785 10.363 1.00 62.41 241 VAL A C 1
ATOM 1581 O O . VAL A 1 241 ? 1.872 -40.859 11.259 1.00 62.48 241 VAL A O 1
ATOM 1585 N N . ASP A 1 242 ? -0.289 -40.613 10.608 1.00 59.60 242 ASP A N 1
ATOM 1586 C CA . ASP A 1 242 ? -0.835 -40.561 11.966 1.00 60.23 242 ASP A CA 1
ATOM 1587 C C . ASP A 1 242 ? -0.893 -41.973 12.539 1.00 65.26 242 ASP A C 1
ATOM 1588 O O . ASP A 1 242 ? -1.575 -42.841 11.988 1.00 65.05 242 ASP A O 1
ATOM 1593 N N . GLY A 1 243 ? -0.135 -42.191 13.609 1.00 62.65 243 GLY A N 1
ATOM 1594 C CA . GLY A 1 243 ? -0.022 -43.483 14.273 1.00 63.57 243 GLY A CA 1
ATOM 1595 C C . GLY A 1 243 ? -1.261 -43.928 15.019 1.00 68.27 243 GLY A C 1
ATOM 1596 O O . GLY A 1 243 ? -1.764 -43.205 15.883 1.00 67.76 243 GLY A O 1
ATOM 1597 N N . SER A 1 244 ? -1.741 -45.143 14.695 1.00 65.87 244 SER A N 1
ATOM 1598 C CA . SER A 1 244 ? -2.889 -45.786 15.340 1.00 66.73 244 SER A CA 1
ATOM 1599 C C . SER A 1 244 ? -2.483 -47.177 15.837 1.00 71.74 244 SER A C 1
ATOM 1600 O O . SER A 1 244 ? -1.708 -47.866 15.166 1.00 71.42 244 SER A O 1
ATOM 1603 N N . TRP A 1 245 ? -2.985 -47.567 17.023 1.00 69.24 245 TRP A N 1
ATOM 1604 C CA . TRP A 1 245 ? -2.683 -48.838 17.688 1.00 70.33 245 TRP A CA 1
ATOM 1605 C C . TRP A 1 245 ? -3.011 -50.093 16.879 1.00 75.87 245 TRP A C 1
ATOM 1606 O O . TRP A 1 245 ? -3.960 -50.100 16.093 1.00 75.31 245 TRP A O 1
ATOM 1617 N N . SER A 1 246 ? -2.228 -51.162 17.108 1.00 74.32 246 SER A N 1
ATOM 1618 C CA . SER A 1 246 ? -2.398 -52.480 16.495 1.00 75.85 246 SER A CA 1
ATOM 1619 C C . SER A 1 246 ? -3.397 -53.297 17.346 1.00 81.90 246 SER A C 1
ATOM 1620 O O . SER A 1 246 ? -3.537 -52.989 18.535 1.00 81.38 246 SER A O 1
ATOM 1623 N N . PRO A 1 247 ? -4.099 -54.326 16.795 1.00 80.58 247 PRO A N 1
ATOM 1624 C CA . PRO A 1 247 ? -5.054 -55.088 17.626 1.00 82.12 247 PRO A CA 1
ATOM 1625 C C . PRO A 1 247 ? -4.415 -55.806 18.816 1.00 87.87 247 PRO A C 1
ATOM 1626 O O . PRO A 1 247 ? -3.258 -56.226 18.734 1.00 87.71 247 PRO A O 1
ATOM 1630 N N . TRP A 1 248 ? -5.171 -55.916 19.928 1.00 85.75 248 TRP A N 1
ATOM 1631 C CA . TRP A 1 248 ? -4.746 -56.556 21.177 1.00 86.94 248 TRP A CA 1
ATOM 1632 C C . TRP A 1 248 ? -4.364 -58.023 20.985 1.00 93.83 248 TRP A C 1
ATOM 1633 O O . TRP A 1 248 ? -5.002 -58.733 20.204 1.00 94.44 248 TRP A O 1
ATOM 1644 N N . SER A 1 249 ? -3.329 -58.471 21.715 1.00 91.94 249 SER A N 1
ATOM 1645 C CA . SER A 1 249 ? -2.840 -59.851 21.690 1.00 94.13 249 SER A CA 1
ATOM 1646 C C . SER A 1 249 ? -3.646 -60.718 22.673 1.00 100.49 249 SER A C 1
ATOM 1647 O O . SER A 1 249 ? -4.529 -60.200 23.361 1.00 99.45 249 SER A O 1
ATOM 1650 N N . LYS A 1 250 ? -3.353 -62.033 22.730 1.00 99.99 250 LYS A N 1
ATOM 1651 C CA . LYS A 1 250 ? -4.026 -62.965 23.639 1.00 101.98 250 LYS A CA 1
ATOM 1652 C C . LYS A 1 250 ? -3.604 -62.708 25.088 1.00 106.66 250 LYS A C 1
ATOM 1653 O O . LYS A 1 250 ? -2.439 -62.382 25.337 1.00 105.67 250 LYS A O 1
ATOM 1659 N N . TRP A 1 251 ? -4.558 -62.837 26.033 1.00 104.65 251 TRP A N 1
ATOM 1660 C CA . TRP A 1 251 ? -4.339 -62.625 27.468 1.00 104.94 251 TRP A CA 1
ATOM 1661 C C . TRP A 1 251 ? -3.363 -63.644 28.054 1.00 111.79 251 TRP A C 1
ATOM 1662 O O . TRP A 1 251 ? -3.496 -64.844 27.801 1.00 113.19 251 TRP A O 1
ATOM 1673 N N . SER A 1 252 ? -2.381 -63.157 28.832 1.00 109.00 252 SER A N 1
ATOM 1674 C CA . SER A 1 252 ? -1.373 -63.993 29.487 1.00 111.11 252 SER A CA 1
ATOM 1675 C C . SER A 1 252 ? -1.979 -64.745 30.675 1.00 117.91 252 SER A C 1
ATOM 1676 O O . SER A 1 252 ? -2.991 -64.304 31.227 1.00 116.83 252 SER A O 1
ATOM 1679 N N . ALA A 1 253 ? -1.359 -65.878 31.063 1.00 117.80 253 ALA A N 1
ATOM 1680 C CA . ALA A 1 253 ? -1.799 -66.705 32.190 1.00 119.98 253 ALA A CA 1
ATOM 1681 C C . ALA A 1 253 ? -1.692 -65.942 33.513 1.00 124.56 253 ALA A C 1
ATOM 1682 O O . ALA A 1 253 ? -0.788 -65.116 33.676 1.00 123.04 253 ALA A O 1
ATOM 1684 N N . CYS A 1 254 ? -2.635 -66.203 34.441 1.00 123.06 254 CYS A N 1
ATOM 1685 C CA . CYS A 1 254 ? -2.695 -65.551 35.749 1.00 123.11 254 CYS A CA 1
ATOM 1686 C C . CYS A 1 254 ? -1.522 -65.926 36.648 1.00 128.53 254 CYS A C 1
ATOM 1687 O O . CYS A 1 254 ? -1.496 -67.011 37.237 1.00 130.19 254 CYS A O 1
ATOM 1690 N N . GLY A 1 255 ? -0.553 -65.017 36.720 1.00 124.18 255 GLY A N 1
ATOM 1691 C CA . GLY A 1 255 ? 0.648 -65.181 37.527 1.00 125.31 255 GLY A CA 1
ATOM 1692 C C . GLY A 1 255 ? 0.428 -64.845 38.985 1.00 129.48 255 GLY A C 1
ATOM 1693 O O . GLY A 1 255 ? -0.683 -64.989 39.507 1.00 129.15 255 GLY A O 1
ATOM 1694 N N . LEU A 1 256 ? 1.495 -64.383 39.650 1.00 126.31 256 LEU A N 1
ATOM 1695 C CA . LEU A 1 256 ? 1.455 -64.008 41.059 1.00 126.55 256 LEU A CA 1
ATOM 1696 C C . LEU A 1 256 ? 0.728 -62.681 41.308 1.00 128.44 256 LEU A C 1
ATOM 1697 O O . LEU A 1 256 ? 0.458 -61.942 40.357 1.00 126.16 256 LEU A O 1
ATOM 1702 N N . ASP A 1 257 ? 0.365 -62.417 42.586 1.00 125.55 257 ASP A N 1
ATOM 1703 C CA . ASP A 1 257 ? -0.377 -61.243 43.076 1.00 124.07 257 ASP A CA 1
ATOM 1704 C C . ASP A 1 257 ? -1.720 -60.953 42.364 1.00 126.20 257 ASP A C 1
ATOM 1705 O O . ASP A 1 257 ? -2.238 -59.835 42.440 1.00 124.49 257 ASP A O 1
ATOM 1710 N N . CYS A 1 258 ? -2.292 -61.997 41.715 1.00 123.00 258 CYS A N 1
ATOM 1711 C CA . CYS A 1 258 ? -3.563 -62.009 40.982 1.00 121.86 258 CYS A CA 1
ATOM 1712 C C . CYS A 1 258 ? -3.684 -60.931 39.886 1.00 123.00 258 CYS A C 1
ATOM 1713 O O . CYS A 1 258 ? -4.620 -60.125 39.897 1.00 121.60 258 CYS A O 1
ATOM 1716 N N . THR A 1 259 ? -2.723 -60.933 38.936 1.00 118.53 259 THR A N 1
ATOM 1717 C CA . THR A 1 259 ? -2.656 -60.003 37.798 1.00 116.20 259 THR A CA 1
ATOM 1718 C C . THR A 1 259 ? -2.203 -60.690 36.500 1.00 119.52 259 THR A C 1
ATOM 1719 O O . THR A 1 259 ? -1.382 -61.610 36.542 1.00 120.42 259 THR A O 1
ATOM 1723 N N . HIS A 1 260 ? -2.735 -60.226 35.349 1.00 114.29 260 HIS A N 1
ATOM 1724 C CA . HIS A 1 260 ? -2.398 -60.740 34.015 1.00 113.74 260 HIS A CA 1
ATOM 1725 C C . HIS A 1 260 ? -2.312 -59.608 32.979 1.00 114.98 260 HIS A C 1
ATOM 1726 O O . HIS A 1 260 ? -3.211 -58.766 32.911 1.00 113.39 260 HIS A O 1
ATOM 1733 N N . TRP A 1 261 ? -1.213 -59.576 32.200 1.00 110.78 261 TRP A N 1
ATOM 1734 C CA . TRP A 1 261 ? -0.949 -58.525 31.211 1.00 108.56 261 TRP A CA 1
ATOM 1735 C C . TRP A 1 261 ? -1.292 -58.854 29.750 1.00 111.20 261 TRP A C 1
ATOM 1736 O O . TRP A 1 261 ? -1.461 -60.021 29.392 1.00 112.09 261 TRP A O 1
ATOM 1747 N N . ARG A 1 262 ? -1.404 -57.797 28.916 1.00 105.40 262 ARG A N 1
ATOM 1748 C CA . ARG A 1 262 ? -1.716 -57.852 27.485 1.00 104.21 262 ARG A CA 1
ATOM 1749 C C . ARG A 1 262 ? -0.843 -56.828 26.741 1.00 105.95 262 ARG A C 1
ATOM 1750 O O . ARG A 1 262 ? -0.748 -55.677 27.173 1.00 104.33 262 ARG A O 1
ATOM 1758 N N . SER A 1 263 ? -0.201 -57.254 25.637 1.00 102.26 263 SER A N 1
ATOM 1759 C CA . SER A 1 263 ? 0.700 -56.418 24.836 1.00 100.70 263 SER A CA 1
ATOM 1760 C C . SER A 1 263 ? 0.010 -55.636 23.713 1.00 102.25 263 SER A C 1
ATOM 1761 O O . SER A 1 263 ? -0.997 -56.090 23.167 1.00 101.90 263 SER A O 1
ATOM 1764 N N . ARG A 1 264 ? 0.577 -54.461 23.369 1.00 96.97 264 ARG A N 1
ATOM 1765 C CA . ARG A 1 264 ? 0.098 -53.557 22.317 1.00 94.96 264 ARG A CA 1
ATOM 1766 C C . ARG A 1 264 ? 1.282 -52.839 21.660 1.00 97.61 264 ARG A C 1
ATOM 1767 O O . ARG A 1 264 ? 2.240 -52.478 22.349 1.00 97.48 264 ARG A O 1
ATOM 1775 N N . GLU A 1 265 ? 1.211 -52.628 20.332 1.00 93.00 265 GLU A N 1
ATOM 1776 C CA . GLU A 1 265 ? 2.266 -51.965 19.560 1.00 91.93 265 GLU A CA 1
ATOM 1777 C C . GLU A 1 265 ? 1.741 -50.837 18.666 1.00 93.44 265 GLU A C 1
ATOM 1778 O O . GLU A 1 265 ? 0.596 -50.885 18.213 1.00 92.50 265 GLU A O 1
ATOM 1784 N N . CYS A 1 266 ? 2.595 -49.829 18.408 1.00 88.87 266 CYS A N 1
ATOM 1785 C CA . CYS A 1 266 ? 2.291 -48.682 17.551 1.00 87.04 266 CYS A CA 1
ATOM 1786 C C . CYS A 1 266 ? 2.985 -48.899 16.194 1.00 90.38 266 CYS A C 1
ATOM 1787 O O . CYS A 1 266 ? 4.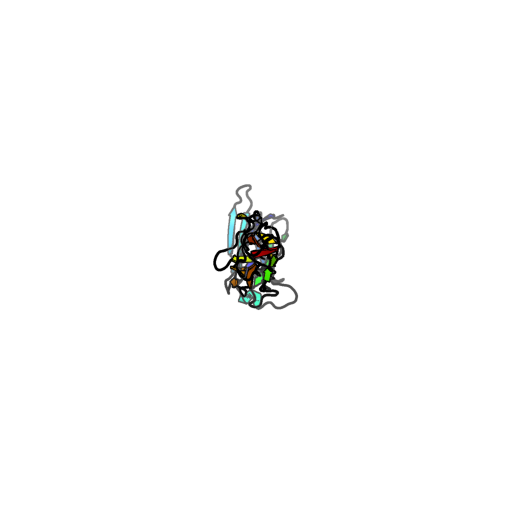066 -48.355 15.944 1.00 89.68 266 CYS A O 1
ATOM 1790 N N . SER A 1 267 ? 2.375 -49.746 15.340 1.00 87.03 267 SER A N 1
ATOM 1791 C CA . SER A 1 267 ? 2.922 -50.101 14.026 1.00 86.90 267 SER A CA 1
ATOM 1792 C C . SER A 1 267 ? 1.863 -50.345 12.932 1.00 90.18 267 SER A C 1
ATOM 1793 O O . SER A 1 267 ? 2.224 -50.743 11.820 1.00 89.99 267 SER A O 1
ATOM 1796 N N . ASP A 1 268 ? 0.573 -50.073 13.224 1.00 86.19 268 ASP A N 1
ATOM 1797 C CA . ASP A 1 268 ? -0.507 -50.265 12.251 1.00 85.90 268 ASP A CA 1
ATOM 1798 C C . ASP A 1 268 ? -1.384 -49.008 11.997 1.00 88.14 268 ASP A C 1
ATOM 1799 O O . ASP A 1 268 ? -2.545 -48.984 12.418 1.00 87.86 268 ASP A O 1
ATOM 1804 N N . PRO A 1 269 ? -0.882 -47.962 11.288 1.00 83.32 269 PRO A N 1
ATOM 1805 C CA . PRO A 1 269 ? 0.461 -47.807 10.705 1.00 82.80 269 PRO A CA 1
ATOM 1806 C C . PRO A 1 269 ? 1.485 -47.190 11.664 1.00 86.19 269 PRO A C 1
ATOM 1807 O O . PRO A 1 269 ? 1.109 -46.573 12.665 1.00 85.34 269 PRO A O 1
ATOM 1811 N N . ALA A 1 270 ? 2.783 -47.366 11.355 1.00 83.11 270 ALA A N 1
ATOM 1812 C CA . ALA A 1 270 ? 3.892 -46.833 12.151 1.00 83.04 270 ALA A CA 1
ATOM 1813 C C . ALA A 1 270 ? 3.999 -45.304 11.989 1.00 85.61 270 ALA A C 1
ATOM 1814 O O . ALA A 1 270 ? 3.791 -44.809 10.877 1.00 84.30 270 ALA A O 1
ATOM 1816 N N . PRO A 1 271 ? 4.303 -44.530 13.064 1.00 82.20 271 PRO A N 1
ATOM 1817 C CA . PRO A 1 271 ? 4.398 -43.068 12.901 1.00 80.99 271 PRO A CA 1
ATOM 1818 C C . PRO A 1 271 ? 5.661 -42.622 12.161 1.00 84.95 271 PRO A C 1
ATOM 1819 O O . PRO A 1 271 ? 6.779 -42.831 12.640 1.00 85.50 271 PRO A O 1
ATOM 1823 N N . ARG A 1 272 ? 5.468 -42.035 10.966 1.00 80.64 272 ARG A N 1
ATOM 1824 C CA . ARG A 1 272 ? 6.547 -41.550 10.100 1.00 80.41 272 ARG A CA 1
ATOM 1825 C C . ARG A 1 272 ? 6.482 -40.035 9.915 1.00 83.28 272 ARG A C 1
ATOM 1826 O O . ARG A 1 272 ? 5.397 -39.451 9.997 1.00 81.87 272 ARG A O 1
ATOM 1834 N N . ASN A 1 273 ? 7.654 -39.409 9.653 1.00 80.34 273 ASN A N 1
ATOM 1835 C CA . ASN A 1 273 ? 7.851 -37.965 9.453 1.00 79.57 273 ASN A CA 1
ATOM 1836 C C . ASN A 1 273 ? 7.405 -37.150 10.683 1.00 83.48 273 ASN A C 1
ATOM 1837 O O . ASN A 1 273 ? 7.833 -37.461 11.797 1.00 84.12 273 ASN A O 1
ATOM 1842 N N . GLY A 1 274 ? 6.559 -36.141 10.475 1.00 79.03 274 GLY A N 1
ATOM 1843 C CA . GLY A 1 274 ? 6.038 -35.295 11.542 1.00 78.94 274 GLY A CA 1
ATOM 1844 C C . GLY A 1 274 ? 4.961 -35.962 12.375 1.00 82.67 274 GLY A C 1
ATOM 1845 O O . GLY A 1 274 ? 4.800 -35.624 13.550 1.00 82.85 274 GLY A O 1
ATOM 1846 N N . GLY A 1 275 ? 4.248 -36.912 11.753 1.00 78.64 275 GLY A N 1
ATOM 1847 C CA . GLY A 1 275 ? 3.140 -37.697 12.299 1.00 78.56 275 GLY A CA 1
ATOM 1848 C C . GLY A 1 275 ? 3.151 -38.006 13.783 1.00 83.16 275 GLY A C 1
ATOM 1849 O O . GLY A 1 275 ? 4.172 -38.438 14.326 1.00 83.47 275 GLY A O 1
ATOM 1850 N N . GLU A 1 276 ? 1.994 -37.787 14.439 1.00 79.70 276 GLU A N 1
ATOM 1851 C CA . GLU A 1 276 ? 1.782 -38.001 15.873 1.00 80.37 276 GLU A CA 1
ATOM 1852 C C . GLU A 1 276 ? 1.860 -39.466 16.289 1.00 84.56 276 GLU A C 1
ATOM 1853 O O . GLU A 1 276 ? 1.418 -40.347 15.548 1.00 83.80 276 GLU A O 1
ATOM 1859 N N . GLU A 1 277 ? 2.404 -39.714 17.494 1.00 81.99 277 GLU A N 1
ATOM 1860 C CA . GLU A 1 277 ? 2.544 -41.048 18.081 1.00 82.59 277 GLU A CA 1
ATOM 1861 C C . GLU A 1 277 ? 1.198 -41.568 18.602 1.00 86.46 277 GLU A C 1
ATOM 1862 O O . GLU A 1 277 ? 0.255 -40.788 18.765 1.00 85.68 277 GLU A O 1
ATOM 1868 N N . CYS A 1 278 ? 1.118 -42.888 18.860 1.00 83.67 278 CYS A N 1
ATOM 1869 C CA . CYS A 1 278 ? -0.078 -43.567 19.366 1.00 83.91 278 CYS A CA 1
ATOM 1870 C C . CYS A 1 278 ? -0.420 -43.117 20.791 1.00 88.13 278 CYS A C 1
ATOM 1871 O O . CYS A 1 278 ? 0.457 -43.108 21.659 1.00 88.32 278 CYS A O 1
ATOM 1874 N N . GLN A 1 279 ? -1.691 -42.735 21.020 1.00 84.54 279 GLN A N 1
ATOM 1875 C CA . GLN A 1 279 ? -2.186 -42.276 22.319 1.00 85.03 279 GLN A CA 1
ATOM 1876 C C . GLN A 1 279 ? -2.797 -43.442 23.109 1.00 89.37 279 GLN A C 1
ATOM 1877 O O . GLN A 1 279 ? -3.830 -43.989 22.712 1.00 89.07 279 GLN A O 1
ATOM 1883 N N . GLY A 1 280 ? -2.135 -43.812 24.205 1.00 86.31 280 GLY A N 1
ATOM 1884 C CA . GLY A 1 280 ? -2.557 -44.901 25.080 1.00 86.96 280 GLY A CA 1
ATOM 1885 C C . GLY A 1 280 ? -1.411 -45.634 25.749 1.00 90.92 280 GLY A C 1
ATOM 1886 O O . GLY A 1 280 ? -0.329 -45.067 25.932 1.00 90.42 280 GLY A O 1
ATOM 1887 N N . THR A 1 281 ? -1.646 -46.908 26.118 1.00 87.89 281 THR A N 1
ATOM 1888 C CA . THR A 1 281 ? -0.659 -47.766 26.785 1.00 88.51 281 THR A CA 1
ATOM 1889 C C . THR A 1 281 ? -0.135 -48.896 25.904 1.00 91.98 281 THR A C 1
ATOM 1890 O O . THR A 1 281 ? -0.857 -49.399 25.040 1.00 91.07 281 THR A O 1
ATOM 1894 N N . ASP A 1 282 ? 1.122 -49.305 26.152 1.00 89.07 282 ASP A N 1
ATOM 1895 C CA . ASP A 1 282 ? 1.792 -50.407 25.461 1.00 89.40 282 ASP A CA 1
ATOM 1896 C C . ASP A 1 282 ? 1.421 -51.731 26.134 1.00 94.23 282 ASP A C 1
ATOM 1897 O O . ASP A 1 282 ? 1.358 -52.762 25.464 1.00 94.34 282 ASP A O 1
ATOM 1902 N N . LEU A 1 283 ? 1.179 -51.692 27.462 1.00 91.12 283 LEU A N 1
ATOM 1903 C CA . LEU A 1 283 ? 0.803 -52.847 28.280 1.00 92.15 283 LEU A CA 1
ATOM 1904 C C . LEU A 1 283 ? -0.447 -52.545 29.111 1.00 95.28 283 LEU A C 1
ATOM 1905 O O . LEU A 1 283 ? -0.522 -51.491 29.749 1.00 94.38 283 LEU A O 1
ATOM 1910 N N . ASP A 1 284 ? -1.424 -53.471 29.098 1.00 92.04 284 ASP A N 1
ATOM 1911 C CA . ASP A 1 284 ? -2.679 -53.349 29.843 1.00 91.93 284 ASP A CA 1
ATOM 1912 C C . ASP A 1 284 ? -2.712 -54.358 30.992 1.00 97.05 284 ASP A C 1
ATOM 1913 O O . ASP A 1 284 ? -2.545 -55.558 30.763 1.00 97.58 284 ASP A O 1
ATOM 1918 N N . THR A 1 285 ? -2.916 -53.864 32.225 1.00 93.73 285 THR A N 1
ATOM 1919 C CA . THR A 1 285 ? -2.959 -54.689 33.435 1.00 94.96 285 THR A CA 1
ATOM 1920 C C . THR A 1 285 ? -4.393 -54.818 33.964 1.00 98.78 285 THR A C 1
ATOM 1921 O O . THR A 1 285 ? -5.096 -53.814 34.102 1.00 97.72 285 THR A O 1
ATOM 1925 N N . ARG A 1 286 ? -4.815 -56.061 34.259 1.00 96.23 286 ARG A N 1
ATOM 1926 C CA . ARG A 1 286 ? -6.141 -56.385 34.789 1.00 96.69 286 ARG A CA 1
ATOM 1927 C C . ARG A 1 286 ? -6.057 -57.451 35.883 1.00 101.49 286 ARG A C 1
ATOM 1928 O O . ARG A 1 286 ? -5.227 -58.359 35.796 1.00 101.72 286 ARG A O 1
ATOM 1936 N N . ASN A 1 287 ? -6.920 -57.338 36.907 1.00 98.25 287 ASN A N 1
ATOM 1937 C CA . ASN A 1 287 ? -6.984 -58.278 38.027 1.00 99.45 287 ASN A CA 1
ATOM 1938 C C . ASN A 1 287 ? -7.855 -59.480 37.648 1.00 103.71 287 ASN A C 1
ATOM 1939 O O . ASN A 1 287 ? -8.969 -59.295 37.150 1.00 103.17 287 ASN A O 1
ATOM 1944 N N . CYS A 1 288 ? -7.339 -60.707 37.868 1.00 100.97 288 CYS A N 1
ATOM 1945 C CA . CYS A 1 288 ? -8.043 -61.955 37.558 1.00 120.56 288 CYS A CA 1
ATOM 1946 C C . CYS A 1 288 ? -8.221 -62.833 38.793 1.00 150.99 288 CYS A C 1
ATOM 1947 O O . CYS A 1 288 ? -8.708 -62.364 39.820 1.00 112.68 288 CYS A O 1
ATOM 1950 N N . CYS A 1 293 ? -7.947 -66.095 41.955 1.00 128.30 293 CYS A N 1
ATOM 1951 C CA . CYS A 1 293 ? -6.965 -66.990 41.344 1.00 128.80 293 CYS A CA 1
ATOM 1952 C C . CYS A 1 293 ? -6.585 -68.165 42.253 1.00 134.84 293 CYS A C 1
ATOM 1953 O O . CYS A 1 293 ? -6.584 -69.309 41.794 1.00 135.85 293 CYS A O 1
ATOM 1956 N N . VAL A 1 294 ? -6.279 -67.887 43.538 1.00 131.81 294 VAL A N 1
ATOM 1957 C CA . VAL A 1 294 ? -5.914 -68.919 44.517 1.00 166.92 294 VAL A CA 1
ATOM 1958 C C . VAL A 1 294 ? -6.914 -69.028 45.664 1.00 200.27 294 VAL A C 1
ATOM 1959 O O . VAL A 1 294 ? -7.506 -70.088 45.858 1.00 167.90 294 VAL A O 1
#

Solvent-accessible surface area: 16304 Å² total; per-residue (Å²): 154,9,134,25,94,64,83,3,138,70,38,65,0,42,147,90,116,78,15,72,2,40,0,60,0,24,33,0,71,104,6,50,0,51,15,43,45,129,131,35,194,135,146,85,14,75,94,83,142,80,111,38,85,104,97,78,73,58,9,9,29,0,73,5,95,7,38,82,105,91,9,72,144,77,191,70,198,113,86,27,30,0,21,0,8,0,72,24,126,81,25,85,30,140,8,113,74,0,67,1,88,57,9,95,14,115,157,102,23,85,76,68,7,129,62,62,117,10,30,47,141,120,44,22,76,0,38,2,126,25,5,104,17,23,28,117,6,132,18,48,0,17,88,69,131,107,96,16,58,56,103,152,38,115,13,14,66,45,45,231,138,59,15,1,18,6,129,68,0,198,78,6,74,60,12,68,6,2,0,12,0,56,24,114,61,22,180,56,142,8,66,69,4,45,5,71,11,60,20,77,16,55,49,16,121,89,51,198,90,33,98,67,47,165,122,33,39,28,144,40,46,59,119,38,58,84,66,36,48,150,103,63,14,134,148,21,179,56,81,90,108,37,96,140,131,60,100,195

Foldseek 3Di:
DKDWPAFFAADEQAPWFKDKGKTKIWQFDDKWKAKPNHTDDPVQKDWDWDADPPDGGIMIMIMGIDTPCNQVVDDDDDHIWMWMKGDDPPGIDTGDIHGYYYWDADADWPDWFAADEEEFQAKDKTAGGGTDTPPFWDKWKDFAPHTDDCVVDVQWDADPNRIIIHRGDVVPHWGFMWMWTHDPHDIYIGGTHTYHYWYAWEKDDKDDWDDQDPPQKIKIAIDGPPPHTDDPYDTYPDDGMDMDGHHD

InterPro domains:
  IPR000488 Death domain [PF00531] (760-832)
  IPR000488 Death domain [SM00005] (749-840)
  IPR000884 Thrombospondin type-1 (TSP1) repeat [PS50092] (242-294)
  IPR000884 Thrombospondin type-1 (TSP1) repeat [SM00209] (245-294)
  IPR000906 ZU5 domain [PF00791] (444-538)
  IPR000906 ZU5 domain [PS51145] (441-584)
  IPR000906 ZU5 domain [SM00218] (439-542)
  IPR003599 Immunoglobulin domain subtype [SM00409] (155-240)
  IPR007110 Immunoglobulin-like domain [PS50835] (155-234)
  IPR011029 Death-like domain superfamily [G3DSA:1.10.533.10] (746-841)
  IPR011029 Death-like domain superfamily [SSF47986] (752-832)
  IPR013098 Immunoglobulin I-set [PF07679] (150-238)
  IPR013783 Immunoglobulin-like fold [G3DSA:2.60.40.10] (39-148)
  IPR013783 Immunoglobulin-like fold [G3DSA:2.60.40.10] (149-242)
  IPR033772 UPA domain [PF17217] (589-727)
  IPR036179 Immunoglobulin-like domain superfamily [SSF48726] (44-146)
  IPR036179 Immunoglobulin-like domain superfamily [SSF48726] (151-241)
  IPR036383 Thrombospondin type-1 repeat superfamily [G3DSA:2.20.100.10] (243-293)
  IPR036383 Thrombospondin type-1 repeat superfamily [SSF82895] (239-293)
  IPR037936 Netrin receptor UNC5A-D [PTHR12582] (206-832)

GO terms:
  GO:0005886 plasma membrane (C, TAS)

Sequence (248 aa):
LPHFLVEPEDVYIVKNKPVLLVCKAVPATQIFFKCNGEWVRQVDHVIERSTDGSNGLPTMEVRINVSRQQVEKVFGLEEYWCQCVAWSSSGTTKSQKAYIRIAYLRKNFEQEPLAKEVSLEQGIVLPCRPPEGIPPAEVEWLRNEDLVDPSLDPNVYITREHSLVVRQARLADTANYTCVAKNIVARRRSASAAVIVYVDGSWSPWSKWSACGLDCTHWRSRECSDPAPRNGGEECQGTDLDTRNCCV

Secondary structure (DSSP, 8-state):
--EEEEPPP--EE-TT--EEEEEEEES-SEEEEEETTEEPPTTT-EEEEEE-SSSS-EEEEEEEEE-HHHHHH--SSSPPEEEEEEE-SS-EEE---EE-EE----SS-SB----EEEESS--EEE--BPPP-SSPPEEEEEETTEEP-TTT-SSEEE-TTS-EEE--SSSS-SEEEEEEEE-SS-EEE-PPEEEEEEB---PPPP-PPPP--GGGEEEEE--S-TT--BTT-PPP-S-SEEEEE---

Organism: Homo sapiens (NCBI:txid9606)

B-factor: mean 80.49, std 25.53, range [34.51, 200.27]

Radius of gyration: 34.37 Å; Cα contacts (8 Å, |Δi|>4): 577; chains: 1; bounding box: 25×73×111 Å